Protein AF-A0A484HM21-F1 (afdb_monomer_lite)

Secondary structure (DSSP, 8-state):
---HHHHHHHHHHHHHHHHSTTS-S-GGGGEEEEEEEEEEEEETTTTEEEEEEEEEEEESSPPPHHHHHHHHHHHHSS-------PPPPBTTTBTHHHHHHHHHGGG--TTS-HHHHHHHHHHHTT---EEEEETTS-----S--S----SSPPPEEEEEEEEEPSSS-EEEEEEEEEEPPP-----

pLDDT: mean 78.95, std 13.52, range [36.22, 93.88]

Radius of gyration: 22.83 Å; chains: 1; bounding box: 54×45×59 Å

Organism: NCBI:txid2502152

Sequence (187 aa):
MITLQAHLERFYRVIGITKKKGWGFNQFCKIDGAFYTTEYTYNDKTKQWHPHIHIFALLNEWIDQEELAETWHDITLDSYIVDIRRVKKTKEHGYSKAVAEVCKYALKFGDLSVENTWDAFLTLKGKRLTGSFGSMHGVKIPEKATDDMPLEELPYIEMFYCFVFGAKSYYDLEITKDVKPNKRNEE

InterPro domains:
  IPR000989 Replication protein [PF01446] (36-134)

Structure (mmCIF, N/CA/C/O backbone):
data_AF-A0A484HM21-F1
#
_entry.id   AF-A0A484HM21-F1
#
loop_
_atom_site.group_PDB
_atom_site.id
_atom_site.type_symbol
_atom_site.label_atom_id
_atom_site.label_alt_id
_atom_site.label_comp_id
_atom_site.label_asym_id
_atom_site.label_entity_id
_atom_site.label_seq_id
_atom_site.pdbx_PDB_ins_code
_atom_site.Cartn_x
_atom_site.Cartn_y
_atom_site.Cartn_z
_atom_site.occupancy
_atom_site.B_iso_or_equiv
_atom_site.auth_seq_id
_atom_site.auth_comp_id
_atom_site.auth_asym_id
_atom_site.auth_atom_id
_atom_site.pdbx_PDB_model_num
ATOM 1 N N . MET A 1 1 ? 11.487 6.968 17.982 1.00 53.12 1 MET A N 1
ATOM 2 C CA . MET A 1 1 ? 11.362 6.880 16.511 1.00 53.12 1 MET A CA 1
ATOM 3 C C . MET A 1 1 ? 10.916 5.459 16.193 1.00 53.12 1 MET A C 1
ATOM 5 O O . MET A 1 1 ? 11.542 4.539 16.705 1.00 53.12 1 MET A O 1
ATOM 9 N N . ILE A 1 2 ? 9.790 5.270 15.502 1.00 62.34 2 ILE A N 1
ATOM 10 C CA . ILE A 1 2 ? 9.219 3.934 15.253 1.00 62.34 2 ILE A CA 1
ATOM 11 C C . ILE A 1 2 ? 9.961 3.315 14.068 1.00 62.34 2 ILE A C 1
ATOM 13 O O . ILE A 1 2 ? 10.071 3.935 13.012 1.00 62.34 2 ILE A O 1
ATOM 17 N N . THR A 1 3 ? 10.519 2.123 14.260 1.00 75.50 3 THR A N 1
ATOM 18 C CA . THR A 1 3 ? 11.314 1.438 13.234 1.00 75.50 3 THR A CA 1
ATOM 19 C C . THR A 1 3 ? 10.416 0.846 12.146 1.00 75.50 3 THR A C 1
ATOM 21 O O . THR A 1 3 ? 9.228 0.589 12.363 1.00 75.50 3 THR A O 1
ATOM 24 N N . LEU A 1 4 ? 10.978 0.593 10.962 1.00 74.06 4 LEU A N 1
ATOM 25 C CA . LEU A 1 4 ? 10.279 -0.105 9.877 1.00 74.06 4 LEU A CA 1
ATOM 26 C C . LEU A 1 4 ? 9.768 -1.488 10.321 1.00 74.06 4 LEU A C 1
ATOM 28 O O . LEU A 1 4 ? 8.653 -1.883 9.986 1.00 74.06 4 LEU A O 1
ATOM 32 N N . GLN A 1 5 ? 10.550 -2.183 11.151 1.00 75.06 5 GLN A N 1
ATOM 33 C CA . GLN A 1 5 ? 10.186 -3.468 11.748 1.00 75.06 5 GLN A CA 1
ATOM 34 C C . GLN A 1 5 ? 8.921 -3.374 12.617 1.00 75.06 5 GLN A C 1
ATOM 36 O O . GLN A 1 5 ? 8.021 -4.202 12.482 1.00 75.06 5 GLN A O 1
ATOM 41 N N . ALA A 1 6 ? 8.815 -2.349 13.470 1.00 75.44 6 ALA A N 1
ATOM 42 C CA . ALA A 1 6 ? 7.640 -2.156 14.318 1.00 75.44 6 ALA A CA 1
ATOM 43 C C . ALA A 1 6 ? 6.374 -1.898 13.486 1.00 75.44 6 ALA A C 1
ATOM 45 O O . ALA A 1 6 ? 5.311 -2.444 13.783 1.00 75.44 6 ALA A O 1
ATOM 46 N N . HIS A 1 7 ? 6.489 -1.128 12.400 1.00 74.81 7 HIS A N 1
ATOM 47 C CA . HIS A 1 7 ? 5.375 -0.952 11.476 1.00 74.81 7 HIS A CA 1
ATOM 48 C C . HIS A 1 7 ? 4.978 -2.267 10.806 1.00 74.81 7 HIS A C 1
ATOM 50 O O . HIS A 1 7 ? 3.799 -2.609 10.784 1.00 74.81 7 HIS A O 1
ATOM 56 N N . LEU A 1 8 ? 5.947 -3.028 10.292 1.00 74.00 8 LEU A N 1
ATOM 57 C CA . LEU A 1 8 ? 5.701 -4.305 9.626 1.00 74.00 8 LEU A CA 1
ATOM 58 C C . LEU A 1 8 ? 4.904 -5.275 10.517 1.00 74.00 8 LEU A C 1
ATOM 60 O O . LEU A 1 8 ? 3.966 -5.921 10.050 1.00 74.00 8 LEU A O 1
ATOM 64 N N . GLU A 1 9 ? 5.237 -5.357 11.804 1.00 79.00 9 GLU A N 1
ATOM 65 C CA . GLU A 1 9 ? 4.502 -6.185 12.767 1.00 79.00 9 GLU A CA 1
ATOM 66 C C . GLU A 1 9 ? 3.054 -5.720 12.957 1.00 79.00 9 GLU A C 1
ATOM 68 O O . GLU A 1 9 ? 2.144 -6.553 13.008 1.00 79.00 9 GLU A O 1
ATOM 73 N N . ARG A 1 10 ? 2.822 -4.403 12.997 1.00 76.81 10 ARG A N 1
ATOM 74 C CA . ARG A 1 10 ? 1.473 -3.819 13.043 1.00 76.81 10 ARG A CA 1
ATOM 75 C C . ARG A 1 10 ? 0.678 -4.151 11.772 1.00 76.81 10 ARG A C 1
ATOM 77 O O . ARG A 1 10 ? -0.469 -4.577 11.884 1.00 76.81 10 ARG A O 1
ATOM 84 N N . PHE A 1 11 ? 1.288 -4.109 10.583 1.00 73.62 11 PHE A N 1
ATOM 85 C CA . PHE A 1 11 ? 0.629 -4.540 9.333 1.00 73.62 11 PHE A CA 1
ATOM 86 C C . PHE A 1 11 ? 0.194 -6.002 9.355 1.00 73.62 11 PHE A C 1
ATOM 88 O O . PHE A 1 11 ? -0.919 -6.329 8.939 1.00 73.62 11 PHE A O 1
ATOM 95 N N . TYR A 1 12 ? 1.040 -6.903 9.855 1.00 73.62 12 TYR A N 1
ATOM 96 C CA . TYR A 1 12 ? 0.662 -8.313 9.943 1.00 73.62 12 TYR A CA 1
ATOM 97 C C . TYR A 1 12 ? -0.513 -8.549 10.897 1.00 73.62 12 TYR A C 1
ATOM 99 O O . TYR A 1 12 ? -1.257 -9.511 10.692 1.00 73.62 12 TYR A O 1
ATOM 107 N N . ARG A 1 13 ? -0.741 -7.670 11.884 1.00 74.88 13 ARG A N 1
ATOM 108 C CA . ARG A 1 13 ? -1.964 -7.712 12.701 1.00 74.88 13 ARG A CA 1
ATOM 109 C C . ARG A 1 13 ? -3.201 -7.371 11.875 1.00 74.88 13 ARG A C 1
ATOM 111 O O . ARG A 1 13 ? -4.163 -8.126 11.960 1.00 74.88 13 ARG A O 1
ATOM 118 N N . VAL A 1 14 ? -3.149 -6.349 11.014 1.00 72.44 14 VAL A N 1
ATOM 119 C CA . VAL A 1 14 ? -4.246 -6.011 10.078 1.00 72.44 14 VAL A CA 1
ATOM 120 C C . VAL A 1 14 ? -4.623 -7.228 9.226 1.00 72.44 14 VAL A C 1
ATOM 122 O O . VAL A 1 14 ? -5.775 -7.656 9.208 1.00 72.44 14 VAL A O 1
ATOM 125 N N . ILE A 1 15 ? -3.634 -7.850 8.575 1.00 67.12 15 ILE A N 1
ATOM 126 C CA . ILE A 1 15 ? -3.844 -9.022 7.703 1.00 67.12 15 ILE A CA 1
ATOM 127 C C . ILE A 1 15 ? -4.293 -10.255 8.511 1.00 67.12 15 ILE A C 1
ATOM 129 O O . ILE A 1 15 ? -5.032 -11.108 8.021 1.00 67.12 15 ILE A O 1
ATOM 133 N N . GLY A 1 16 ? -3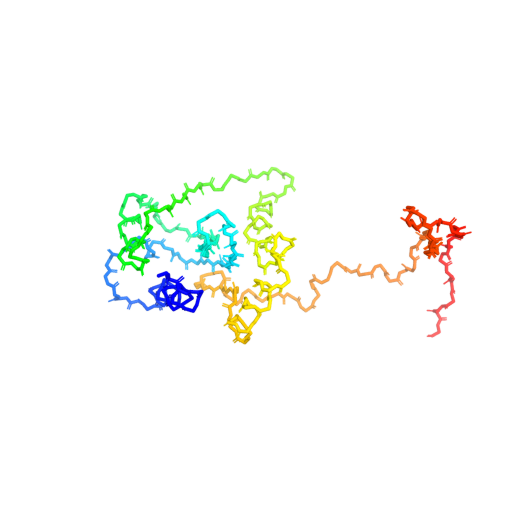.833 -10.389 9.755 1.00 65.12 16 GLY A N 1
ATOM 134 C CA . GLY A 1 16 ? -4.249 -11.464 10.653 1.00 65.12 16 GLY A CA 1
ATOM 135 C C . GLY A 1 16 ? -5.714 -11.349 11.077 1.00 65.12 16 GLY A C 1
ATOM 136 O O . GLY A 1 16 ? -6.396 -12.372 11.172 1.00 65.12 16 GLY A O 1
ATOM 137 N N . ILE A 1 17 ? -6.201 -10.121 11.280 1.00 63.69 17 ILE A N 1
ATOM 138 C CA . ILE A 1 17 ? -7.593 -9.823 11.640 1.00 63.69 17 ILE A CA 1
ATOM 139 C C . ILE A 1 17 ? -8.538 -10.178 10.488 1.00 63.69 17 ILE A C 1
ATOM 141 O O . ILE A 1 17 ? -9.574 -10.790 10.730 1.00 63.69 17 ILE A O 1
ATOM 145 N N . THR A 1 18 ? -8.155 -9.918 9.232 1.00 58.03 18 THR A N 1
ATOM 146 C CA . THR A 1 18 ? -8.987 -10.312 8.079 1.00 58.03 18 THR A CA 1
ATOM 147 C C . THR A 1 18 ? -9.099 -11.833 7.910 1.00 58.03 18 THR A C 1
ATOM 149 O O . THR A 1 18 ? -10.095 -12.332 7.390 1.00 58.03 18 THR A O 1
ATOM 152 N N . LYS A 1 19 ? -8.095 -12.597 8.367 1.00 55.09 19 LYS A N 1
ATOM 153 C CA . LYS A 1 19 ? -8.041 -14.065 8.224 1.00 55.09 19 LYS A CA 1
ATOM 154 C C . LYS A 1 19 ? -8.703 -14.841 9.362 1.00 55.09 19 LYS A C 1
ATOM 156 O O . LYS A 1 19 ? -9.128 -15.977 9.144 1.00 55.09 19 LYS A O 1
ATOM 161 N N . LYS A 1 20 ? -8.773 -14.287 10.574 1.00 53.06 20 LYS A N 1
ATOM 162 C CA . LYS A 1 20 ? -9.376 -14.967 11.730 1.00 53.06 20 LYS A CA 1
ATOM 163 C C . LYS A 1 20 ? -10.841 -14.561 11.873 1.00 53.06 20 LYS A C 1
ATOM 165 O O . LYS A 1 20 ? -11.148 -13.529 12.457 1.00 53.06 20 LYS A O 1
ATOM 170 N N . LYS A 1 21 ? -11.749 -15.418 11.389 1.00 45.91 21 LYS A N 1
ATOM 171 C CA . LYS A 1 21 ? -13.189 -15.339 11.687 1.00 45.91 21 LYS A CA 1
ATOM 172 C C . LYS A 1 21 ? -13.388 -15.294 13.213 1.00 45.91 21 LYS A C 1
ATOM 174 O O . LYS A 1 21 ? -13.273 -16.332 13.856 1.00 45.91 21 LYS A O 1
ATOM 179 N N . GLY A 1 22 ? -13.662 -14.122 13.789 1.00 49.41 22 GLY A N 1
ATOM 180 C CA . GLY A 1 22 ? -14.164 -14.024 15.167 1.00 49.41 22 GLY A CA 1
ATOM 181 C C . GLY A 1 22 ? -13.359 -13.214 16.188 1.00 49.41 22 GLY A C 1
ATOM 182 O O . GLY A 1 22 ? -13.597 -13.396 17.377 1.00 49.41 22 GLY A O 1
ATOM 183 N N . TRP A 1 23 ? -12.448 -12.317 15.799 1.00 43.59 23 TRP A N 1
ATOM 184 C CA . TRP A 1 23 ? -11.972 -11.266 16.721 1.00 43.59 23 TRP A CA 1
ATOM 185 C C . TRP A 1 23 ? -12.690 -9.944 16.432 1.00 43.59 23 TRP A C 1
ATOM 187 O O . TRP A 1 23 ? -12.184 -9.107 15.693 1.00 43.59 23 TRP A O 1
ATOM 197 N N . GLY A 1 24 ? -13.876 -9.792 17.030 1.00 55.94 24 GLY A N 1
ATOM 198 C CA . GLY A 1 24 ? -14.656 -8.551 17.035 1.00 55.94 24 GLY A CA 1
ATOM 199 C C . GLY A 1 24 ? -15.344 -8.226 15.706 1.00 55.94 24 GLY A C 1
ATOM 200 O O . GLY A 1 24 ? -14.801 -8.453 14.630 1.00 55.94 24 GLY A O 1
ATOM 201 N N . PHE A 1 25 ? -16.561 -7.688 15.782 1.00 64.12 25 PHE A N 1
ATOM 202 C CA . PHE A 1 25 ? -17.219 -7.041 14.647 1.00 64.12 25 PHE A CA 1
ATOM 203 C C . PHE A 1 25 ? -16.456 -5.747 14.330 1.00 64.12 25 PHE A C 1
ATOM 205 O O . PHE A 1 25 ? -16.738 -4.710 14.915 1.00 64.12 25 PHE A O 1
ATOM 212 N N . ASN A 1 26 ? -15.452 -5.814 13.455 1.00 77.88 26 ASN A N 1
ATOM 213 C CA . ASN A 1 26 ? -14.796 -4.627 12.905 1.00 77.88 26 ASN A CA 1
ATOM 214 C C . ASN A 1 26 ? -15.065 -4.518 11.400 1.00 77.88 26 ASN A C 1
ATOM 216 O O . ASN A 1 26 ? -15.580 -5.442 10.763 1.00 77.88 26 ASN A O 1
ATOM 220 N N . GLN A 1 27 ? -14.685 -3.385 10.817 1.00 85.19 27 GLN A N 1
ATOM 221 C CA . GLN A 1 27 ? -14.980 -3.080 9.420 1.00 85.19 27 GLN A CA 1
ATOM 222 C C . GLN A 1 27 ? -14.376 -4.070 8.413 1.00 85.19 27 GLN A C 1
ATOM 224 O O . GLN A 1 27 ? -14.962 -4.296 7.353 1.00 85.19 27 GLN A O 1
ATOM 229 N N . PHE A 1 28 ? -13.256 -4.726 8.736 1.00 82.00 28 PHE A N 1
ATOM 230 C CA . PHE A 1 28 ? -12.655 -5.721 7.846 1.00 82.00 28 PHE A CA 1
ATOM 231 C C . PHE A 1 28 ? -13.509 -6.988 7.701 1.00 82.00 28 PHE A C 1
ATOM 233 O O . PHE A 1 28 ? -13.365 -7.697 6.706 1.00 82.00 28 PHE A O 1
ATOM 240 N N . CYS A 1 29 ? -14.430 -7.268 8.631 1.00 81.88 29 CYS A N 1
ATOM 241 C CA . CYS A 1 29 ? -15.354 -8.403 8.529 1.00 81.88 29 CYS A CA 1
ATOM 242 C C . CYS A 1 29 ? -16.367 -8.258 7.383 1.00 81.88 29 CYS A C 1
ATOM 244 O O . CYS A 1 29 ? -16.962 -9.251 6.968 1.00 81.88 29 CYS A O 1
ATOM 246 N N . LYS A 1 30 ? -16.548 -7.044 6.849 1.00 87.62 30 LYS A N 1
ATOM 247 C CA . LYS A 1 30 ? -17.423 -6.773 5.701 1.00 87.62 30 LYS A CA 1
ATOM 248 C C . LYS A 1 30 ? -16.792 -7.178 4.359 1.00 87.62 30 LYS A C 1
ATOM 250 O O . LYS A 1 30 ? -17.471 -7.140 3.331 1.00 87.62 30 LYS A O 1
ATOM 255 N N . ILE A 1 31 ? -15.511 -7.567 4.358 1.00 89.06 31 ILE A N 1
ATOM 256 C CA . ILE A 1 31 ? -14.758 -7.992 3.173 1.00 89.06 31 ILE A CA 1
ATOM 257 C C . ILE A 1 31 ? -14.983 -9.485 2.913 1.00 89.06 31 ILE A C 1
ATOM 259 O O . ILE A 1 31 ? -14.600 -10.331 3.718 1.00 89.06 31 ILE A O 1
ATOM 263 N N . ASP A 1 32 ? -15.540 -9.807 1.748 1.00 88.38 32 ASP A N 1
ATOM 264 C CA . ASP A 1 32 ? -15.726 -11.185 1.277 1.00 88.38 32 ASP A CA 1
ATOM 265 C C . ASP A 1 32 ? -14.435 -11.775 0.686 1.00 88.38 32 ASP A C 1
ATOM 267 O O . ASP A 1 32 ? -14.067 -12.928 0.917 1.00 88.38 32 ASP A O 1
ATOM 271 N N . GLY A 1 33 ? -13.696 -10.958 -0.061 1.00 89.06 33 GLY A N 1
ATOM 272 C CA . GLY A 1 33 ? -12.414 -11.331 -0.638 1.00 89.06 33 GLY A CA 1
ATOM 273 C C . GLY A 1 33 ? -11.631 -10.109 -1.072 1.00 89.06 33 GLY A C 1
ATOM 274 O O . GLY A 1 33 ? -12.210 -9.116 -1.498 1.00 89.06 33 GLY A O 1
ATOM 275 N N . 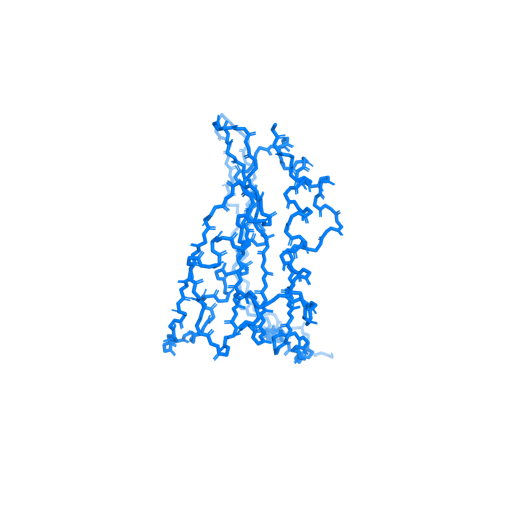ALA A 1 34 ? -10.310 -10.171 -0.960 1.00 89.81 34 ALA A N 1
ATOM 276 C CA . ALA A 1 34 ? -9.453 -9.062 -1.344 1.00 89.81 34 ALA A CA 1
ATOM 277 C C . ALA A 1 34 ? -8.056 -9.532 -1.736 1.00 89.81 34 ALA A C 1
ATOM 279 O O . ALA A 1 34 ? -7.615 -10.626 -1.368 1.00 89.81 34 ALA A O 1
ATOM 280 N N . PHE A 1 35 ? -7.335 -8.659 -2.425 1.00 88.38 35 PHE A N 1
ATOM 281 C CA . PHE A 1 35 ? -5.883 -8.711 -2.499 1.00 88.38 35 PHE A CA 1
ATOM 282 C C . PHE A 1 35 ? -5.295 -7.371 -2.075 1.00 88.38 35 PHE A C 1
ATOM 284 O O . PHE A 1 35 ? -5.952 -6.332 -2.145 1.00 88.38 35 PHE A O 1
ATOM 291 N N . TYR A 1 36 ? -4.063 -7.415 -1.591 1.00 87.44 36 TYR A N 1
ATOM 292 C CA . TYR A 1 36 ? -3.382 -6.255 -1.053 1.00 87.44 36 TYR A CA 1
ATOM 293 C C . TYR A 1 36 ? -1.911 -6.235 -1.448 1.00 87.44 36 TYR A C 1
ATOM 295 O O . TYR A 1 36 ? -1.294 -7.277 -1.707 1.00 87.44 36 TYR A O 1
ATOM 303 N N . THR A 1 37 ? -1.351 -5.035 -1.426 1.00 86.69 37 THR A N 1
ATOM 304 C CA . THR A 1 37 ? 0.082 -4.770 -1.526 1.00 86.69 37 THR A CA 1
ATOM 305 C C . THR A 1 37 ? 0.484 -3.801 -0.421 1.00 86.69 37 THR A C 1
ATOM 307 O O . THR A 1 37 ? -0.326 -2.994 0.043 1.00 86.69 37 THR A O 1
ATOM 310 N N . THR A 1 38 ? 1.727 -3.897 0.036 1.00 84.25 38 THR A N 1
ATOM 311 C CA . THR A 1 38 ? 2.309 -2.918 0.950 1.00 84.25 38 THR A CA 1
ATOM 312 C C . THR A 1 38 ? 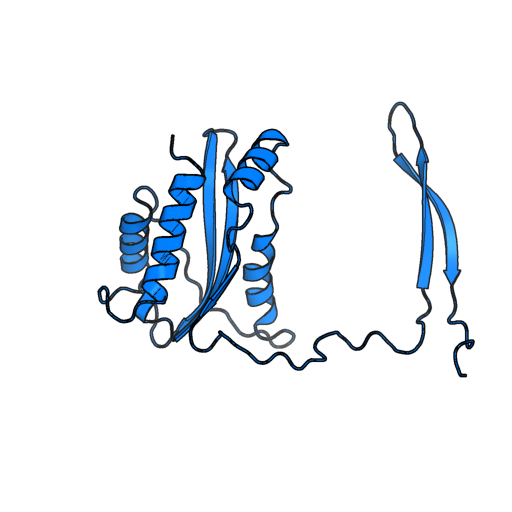3.295 -2.024 0.215 1.00 84.25 38 THR A C 1
ATOM 314 O O . THR A 1 38 ? 4.044 -2.471 -0.653 1.00 84.25 38 THR A O 1
ATOM 317 N N . GLU A 1 39 ? 3.280 -0.749 0.579 1.00 84.81 39 GLU A N 1
ATOM 318 C CA . GLU A 1 39 ? 4.201 0.276 0.104 1.00 84.81 39 GLU A CA 1
ATOM 319 C C . GLU A 1 39 ? 5.002 0.795 1.292 1.00 84.81 39 GLU A C 1
ATOM 321 O O . GLU A 1 39 ? 4.446 0.990 2.372 1.00 84.81 39 GLU A O 1
ATOM 326 N N . TYR A 1 40 ? 6.290 1.065 1.101 1.00 83.75 40 TYR A N 1
ATOM 327 C CA . TYR A 1 40 ? 7.140 1.634 2.144 1.00 83.75 40 TYR A CA 1
ATOM 328 C C . TYR A 1 40 ? 7.811 2.883 1.609 1.00 83.75 40 TYR A C 1
ATOM 330 O O . TYR A 1 40 ? 8.703 2.810 0.768 1.00 83.75 40 TYR A O 1
ATOM 338 N N . THR A 1 41 ? 7.367 4.031 2.108 1.00 83.75 41 THR A N 1
ATOM 339 C CA . THR A 1 41 ? 7.960 5.328 1.777 1.00 83.75 41 THR A CA 1
ATOM 340 C C . THR A 1 41 ? 8.715 5.876 2.978 1.00 83.75 41 THR A C 1
ATOM 342 O O . THR A 1 41 ? 8.417 5.522 4.119 1.00 83.75 41 THR A O 1
ATOM 345 N N . TYR A 1 42 ? 9.711 6.723 2.736 1.00 84.62 42 TYR A N 1
ATOM 346 C CA . TYR A 1 42 ? 10.479 7.375 3.792 1.00 84.62 42 TYR A CA 1
ATOM 347 C C . TYR A 1 42 ? 10.390 8.888 3.633 1.00 84.62 42 TYR A C 1
ATOM 349 O O . TYR A 1 42 ? 10.539 9.414 2.532 1.00 84.62 42 TYR A O 1
ATOM 357 N N . ASN A 1 43 ? 10.139 9.594 4.732 1.00 85.25 43 ASN A N 1
ATOM 358 C CA . ASN A 1 43 ? 10.093 11.048 4.740 1.00 85.25 43 ASN A CA 1
ATOM 359 C C . ASN A 1 43 ? 11.420 11.607 5.256 1.00 85.25 43 ASN A C 1
ATOM 361 O O . ASN A 1 43 ? 11.719 11.548 6.450 1.00 85.25 43 ASN A O 1
ATOM 365 N N . ASP A 1 44 ? 12.193 12.218 4.360 1.00 82.50 44 ASP A N 1
ATOM 366 C CA . ASP A 1 44 ? 13.511 12.760 4.690 1.00 82.50 44 ASP A CA 1
ATOM 367 C C . ASP A 1 44 ? 13.495 13.945 5.656 1.00 82.50 44 ASP A C 1
ATOM 369 O O . ASP A 1 44 ? 14.522 14.212 6.285 1.00 82.50 44 ASP A O 1
ATOM 373 N N . LYS A 1 45 ? 12.367 14.653 5.796 1.00 85.50 45 LYS A N 1
ATOM 374 C CA . LYS A 1 45 ? 12.241 15.788 6.723 1.00 85.50 45 LYS A CA 1
ATOM 375 C C . LYS A 1 45 ? 11.972 15.315 8.145 1.00 85.50 45 LYS A C 1
ATOM 377 O O . LYS A 1 45 ? 12.597 15.807 9.078 1.00 85.50 45 LYS A O 1
ATOM 382 N N . THR A 1 46 ? 11.047 14.370 8.309 1.00 86.12 46 THR A N 1
ATOM 383 C CA . THR A 1 46 ? 10.672 13.832 9.629 1.00 86.12 46 THR A CA 1
ATOM 384 C C . THR A 1 46 ? 11.560 12.669 10.065 1.00 86.12 46 THR A C 1
ATOM 386 O O . THR A 1 46 ? 11.538 12.301 11.238 1.00 86.12 46 THR A O 1
ATOM 389 N N . LYS A 1 47 ? 12.358 12.113 9.141 1.00 85.88 47 LYS A N 1
ATOM 390 C CA . LYS A 1 47 ? 13.201 10.924 9.331 1.00 85.88 47 LYS A CA 1
ATOM 391 C C . LYS A 1 47 ? 12.399 9.702 9.781 1.00 85.88 47 LYS A C 1
ATOM 393 O O . LYS A 1 47 ? 12.819 8.952 10.659 1.00 85.88 47 LYS A O 1
ATOM 398 N N . GLN A 1 48 ? 11.219 9.523 9.193 1.00 83.62 48 GLN A N 1
ATOM 399 C CA . GLN A 1 48 ? 10.269 8.475 9.563 1.00 83.62 48 GLN A CA 1
ATOM 400 C C . GLN A 1 48 ? 9.857 7.636 8.357 1.00 83.62 48 GLN A C 1
ATOM 402 O O . GLN A 1 48 ? 9.768 8.128 7.231 1.00 83.62 48 GLN A O 1
ATOM 407 N N . TRP A 1 49 ? 9.579 6.361 8.623 1.00 84.19 49 TRP A N 1
ATOM 408 C CA . TRP A 1 49 ? 8.955 5.456 7.669 1.00 84.19 49 TRP A CA 1
ATOM 409 C C . TRP A 1 49 ? 7.446 5.698 7.631 1.00 84.19 49 TRP A C 1
ATOM 411 O O . TRP A 1 49 ? 6.804 5.781 8.674 1.00 84.19 49 TRP A O 1
ATOM 421 N N . HIS A 1 50 ? 6.896 5.768 6.423 1.00 82.12 50 HIS A N 1
ATOM 422 C CA . HIS A 1 50 ? 5.475 5.922 6.124 1.00 82.12 50 HIS A CA 1
ATOM 423 C C . HIS A 1 50 ? 5.023 4.732 5.271 1.00 82.12 50 HIS A C 1
ATOM 425 O O . HIS A 1 50 ? 5.042 4.781 4.034 1.00 82.12 50 HIS A O 1
ATOM 431 N N . PRO A 1 51 ? 4.715 3.610 5.925 1.00 82.69 51 PRO A N 1
ATOM 432 C CA . PRO A 1 51 ? 4.199 2.436 5.255 1.00 82.69 51 PRO A CA 1
ATOM 433 C C . PRO A 1 51 ? 2.702 2.577 4.957 1.00 82.69 51 PRO A C 1
ATOM 435 O O . PRO A 1 51 ? 1.932 3.036 5.801 1.00 82.69 51 PRO A O 1
ATOM 438 N N . HIS A 1 52 ? 2.287 2.120 3.780 1.00 84.88 52 HIS A N 1
ATOM 439 C CA . HIS A 1 52 ? 0.891 2.072 3.354 1.00 84.88 52 HIS A CA 1
ATOM 440 C C . HIS A 1 52 ? 0.486 0.639 3.009 1.00 84.88 52 HIS A C 1
ATOM 442 O O . HIS A 1 52 ? 1.306 -0.173 2.575 1.00 84.88 52 HIS A O 1
ATOM 448 N N . ILE A 1 53 ? -0.800 0.335 3.175 1.00 85.88 53 ILE A N 1
ATOM 449 C CA . ILE A 1 53 ? -1.422 -0.861 2.608 1.00 85.88 53 ILE A CA 1
ATOM 450 C C . ILE A 1 53 ? -2.476 -0.425 1.606 1.00 85.88 53 ILE A C 1
ATOM 452 O O . ILE A 1 53 ? -3.367 0.361 1.920 1.00 85.88 53 ILE A O 1
ATOM 456 N N . HIS A 1 54 ? -2.371 -0.968 0.403 1.00 89.06 54 HIS A N 1
ATOM 457 C CA . HIS A 1 54 ? -3.352 -0.786 -0.652 1.00 89.06 54 HIS A CA 1
ATOM 458 C C . HIS A 1 54 ? -4.152 -2.074 -0.759 1.00 89.06 54 HIS A C 1
ATOM 460 O O . HIS A 1 54 ? -3.570 -3.151 -0.885 1.00 89.06 54 HIS A O 1
ATOM 466 N N . ILE A 1 55 ? -5.479 -1.982 -0.674 1.00 89.44 55 ILE A N 1
ATOM 467 C CA . ILE A 1 55 ? -6.372 -3.145 -0.683 1.00 89.44 55 ILE A CA 1
ATOM 468 C C . ILE A 1 55 ? -7.414 -2.960 -1.780 1.00 89.44 55 ILE A C 1
ATOM 470 O O . ILE A 1 55 ? -8.133 -1.963 -1.805 1.00 89.44 55 ILE A O 1
ATOM 474 N N . PHE A 1 56 ? -7.539 -3.958 -2.648 1.00 91.38 56 PHE A N 1
ATOM 475 C CA . PHE A 1 56 ? -8.689 -4.100 -3.530 1.00 91.38 56 PHE A CA 1
ATOM 476 C C . PHE A 1 56 ? -9.623 -5.151 -2.936 1.00 91.38 56 PHE A C 1
ATOM 478 O O . PHE A 1 56 ? -9.249 -6.321 -2.845 1.00 91.38 56 PHE A O 1
ATOM 485 N N . ALA A 1 57 ? -10.821 -4.738 -2.520 1.00 91.44 57 ALA A N 1
ATOM 486 C CA . ALA A 1 57 ? -11.744 -5.579 -1.766 1.00 91.44 57 ALA A CA 1
ATOM 487 C C . ALA A 1 57 ? -13.119 -5.711 -2.434 1.00 91.44 57 ALA A C 1
ATOM 489 O O . ALA A 1 57 ? -13.692 -4.741 -2.933 1.00 91.44 57 ALA A O 1
ATOM 490 N N . LEU A 1 58 ? -13.662 -6.924 -2.373 1.00 91.12 58 LEU A N 1
ATOM 491 C CA . LEU A 1 58 ? -15.072 -7.236 -2.563 1.00 91.12 58 LEU A CA 1
ATOM 492 C C . LEU A 1 58 ? -15.767 -7.139 -1.208 1.00 91.12 58 LEU A C 1
ATOM 494 O O . LEU A 1 58 ? -15.348 -7.777 -0.242 1.00 91.12 58 LEU A O 1
ATOM 498 N N . LEU A 1 59 ? -16.818 -6.329 -1.148 1.00 91.56 59 LEU A N 1
ATOM 499 C CA . LEU A 1 59 ? -17.549 -6.040 0.077 1.00 91.56 59 LEU A CA 1
ATOM 500 C C . LEU A 1 59 ? -18.954 -6.637 0.016 1.00 91.56 59 LEU A C 1
ATOM 502 O O . LEU A 1 59 ? -19.642 -6.478 -0.993 1.00 91.56 59 LEU A O 1
ATOM 506 N N . ASN A 1 60 ? -19.384 -7.250 1.118 1.00 87.94 60 ASN A N 1
ATOM 507 C CA . ASN A 1 60 ? -20.786 -7.619 1.337 1.00 87.94 60 ASN A CA 1
ATOM 508 C C . ASN A 1 60 ? -21.604 -6.412 1.815 1.00 87.94 60 ASN A C 1
ATOM 510 O O . ASN A 1 60 ? -22.763 -6.250 1.443 1.00 87.94 60 ASN A O 1
ATOM 514 N N . GLU A 1 61 ? -20.973 -5.537 2.598 1.00 90.56 61 GLU A N 1
ATOM 515 C CA . GLU A 1 61 ? -21.554 -4.307 3.130 1.00 90.56 61 GLU A CA 1
ATOM 516 C C . GLU A 1 61 ? -20.545 -3.163 3.033 1.00 90.56 61 GLU A C 1
ATOM 518 O O . GLU A 1 61 ? -19.333 -3.380 3.066 1.00 90.56 61 GLU A O 1
ATOM 523 N N . TRP A 1 62 ? -21.034 -1.927 2.921 1.00 93.62 62 TRP A N 1
ATOM 524 C CA . TRP A 1 62 ? -20.147 -0.769 2.857 1.00 93.62 62 TRP A CA 1
ATOM 525 C C . TRP A 1 62 ? -19.394 -0.572 4.180 1.00 93.62 62 TRP A C 1
ATOM 527 O O . TRP A 1 62 ? -19.958 -0.725 5.269 1.00 93.62 62 TRP A O 1
ATOM 537 N N . ILE A 1 63 ? -18.108 -0.239 4.072 1.00 90.94 63 ILE A N 1
ATOM 538 C CA . ILE A 1 63 ? -17.258 0.041 5.226 1.00 90.94 63 ILE A CA 1
ATOM 539 C C . ILE A 1 63 ? -17.525 1.464 5.716 1.00 90.94 63 ILE A C 1
ATOM 541 O O . ILE A 1 63 ? -17.504 2.411 4.930 1.00 90.94 63 ILE A O 1
ATOM 545 N N . ASP A 1 64 ? -17.736 1.595 7.021 1.00 93.25 64 ASP A N 1
ATOM 546 C CA . ASP A 1 64 ? -17.735 2.880 7.704 1.00 93.25 64 ASP A CA 1
ATOM 547 C C . ASP A 1 64 ? -16.291 3.382 7.849 1.00 93.25 64 ASP A C 1
ATOM 549 O O . ASP A 1 64 ? -15.415 2.668 8.344 1.00 93.25 64 ASP A O 1
ATOM 553 N N . GLN A 1 65 ? -16.024 4.589 7.354 1.00 93.38 65 GLN A N 1
ATOM 554 C CA . GLN A 1 65 ? -14.670 5.132 7.311 1.00 93.38 65 GLN A CA 1
ATOM 555 C C . GLN A 1 65 ? -14.179 5.589 8.689 1.00 93.38 65 GLN A C 1
ATOM 557 O O . GLN A 1 65 ? -12.982 5.473 8.951 1.00 93.38 65 GLN A O 1
ATOM 562 N N . GLU A 1 66 ? -15.066 6.073 9.560 1.00 92.94 66 GLU A N 1
ATOM 563 C CA . GLU A 1 66 ? -14.704 6.530 10.906 1.00 92.94 66 GLU A CA 1
ATOM 564 C C . GLU A 1 66 ? -14.359 5.325 11.786 1.00 92.94 66 GLU A C 1
ATOM 566 O O . GLU A 1 66 ? -13.262 5.264 12.341 1.00 92.94 66 GLU A O 1
ATOM 571 N N . GLU A 1 67 ? -15.207 4.293 11.791 1.00 91.06 67 GLU A N 1
ATOM 572 C CA . GLU A 1 67 ? -14.938 3.056 12.543 1.00 91.06 67 GLU A CA 1
ATOM 573 C C . GLU A 1 67 ? -13.689 2.322 12.015 1.00 91.06 67 GLU A C 1
ATOM 575 O O . GLU A 1 67 ? -12.941 1.689 12.773 1.00 91.06 67 GLU A O 1
ATOM 580 N N . LEU A 1 68 ? -13.431 2.396 10.700 1.00 89.62 68 LEU A N 1
ATOM 581 C CA . LEU A 1 68 ? -12.193 1.861 10.133 1.00 89.62 68 LEU A CA 1
ATOM 582 C C . LEU A 1 68 ? -10.979 2.670 10.595 1.00 89.62 68 LEU A C 1
ATOM 584 O O . LEU A 1 68 ? -9.952 2.065 10.891 1.00 89.62 68 LEU A O 1
ATOM 588 N N . ALA A 1 69 ? -11.075 3.999 10.653 1.00 91.50 69 ALA A N 1
ATOM 589 C CA . ALA A 1 69 ? -9.992 4.863 11.116 1.00 91.50 69 ALA A CA 1
ATOM 590 C C . ALA A 1 69 ? -9.643 4.598 12.588 1.00 91.50 69 ALA A C 1
ATOM 592 O O . ALA A 1 69 ? -8.462 4.547 12.925 1.00 91.50 69 ALA A O 1
ATOM 593 N N . GLU A 1 70 ? -10.642 4.362 13.441 1.00 90.06 70 GLU A N 1
ATOM 594 C CA . GLU A 1 70 ? -10.438 3.954 14.838 1.00 90.06 70 GLU A CA 1
ATOM 595 C C . GLU A 1 70 ? -9.747 2.593 14.924 1.00 90.06 70 GLU A C 1
ATOM 597 O O . GLU A 1 70 ? -8.696 2.466 15.549 1.00 90.06 70 GLU A O 1
ATOM 602 N N . THR A 1 71 ? -10.261 1.593 14.199 1.00 85.81 71 THR A N 1
ATOM 603 C CA . THR A 1 71 ? -9.630 0.263 14.129 1.00 85.81 71 THR A CA 1
ATOM 604 C C . THR A 1 71 ? -8.189 0.364 13.614 1.00 85.81 71 THR A C 1
ATOM 606 O O . THR A 1 71 ? -7.287 -0.332 14.085 1.00 85.81 71 THR A O 1
ATOM 609 N N . TRP A 1 72 ? -7.953 1.229 12.626 1.00 87.31 72 TRP A N 1
ATOM 610 C CA . TRP A 1 72 ? -6.632 1.482 12.066 1.00 87.31 72 TRP A CA 1
ATOM 611 C C . TRP A 1 72 ? -5.700 2.114 13.096 1.00 87.31 72 TRP A C 1
ATOM 613 O O . TRP A 1 72 ? -4.548 1.688 13.216 1.00 87.31 72 TRP A O 1
ATOM 623 N N . HIS A 1 73 ? -6.193 3.067 13.879 1.00 88.06 73 HIS A N 1
ATOM 624 C CA . HIS A 1 73 ? -5.435 3.671 14.962 1.00 88.06 73 HIS A CA 1
ATOM 625 C C . HIS A 1 73 ? -5.149 2.691 16.095 1.00 88.06 73 HIS A C 1
ATOM 627 O O . HIS A 1 73 ? -4.027 2.665 16.583 1.00 88.06 73 HIS A O 1
ATOM 633 N N . ASP A 1 74 ? -6.077 1.814 16.461 1.00 85.19 74 ASP A N 1
ATOM 634 C CA . ASP A 1 74 ? -5.829 0.791 17.483 1.00 85.19 74 ASP A CA 1
ATOM 635 C C . ASP A 1 74 ? -4.714 -0.183 17.073 1.00 85.19 74 ASP A C 1
ATOM 637 O O . ASP A 1 74 ? -3.956 -0.689 17.906 1.00 85.19 74 ASP A O 1
ATOM 641 N N . ILE A 1 75 ? -4.586 -0.449 15.769 1.00 80.19 75 ILE A N 1
ATOM 642 C CA . ILE A 1 75 ? -3.547 -1.332 15.233 1.00 80.19 75 ILE A CA 1
ATOM 643 C C . ILE A 1 75 ? -2.218 -0.591 15.049 1.00 80.19 75 ILE A C 1
ATOM 645 O O . ILE A 1 75 ? -1.154 -1.129 15.378 1.00 80.19 75 ILE A O 1
ATOM 649 N N . THR A 1 76 ? -2.261 0.614 14.480 1.00 81.88 76 THR A N 1
ATOM 650 C CA . THR A 1 76 ? -1.060 1.387 14.137 1.00 81.88 76 THR A CA 1
ATOM 651 C C . THR A 1 76 ? -0.524 2.204 15.303 1.00 81.88 76 THR A C 1
ATOM 653 O O . THR A 1 76 ? 0.679 2.396 15.388 1.00 81.88 76 THR A O 1
ATOM 656 N N . LEU A 1 77 ? -1.373 2.602 16.246 1.00 83.38 77 LEU A N 1
ATOM 657 C CA . LEU A 1 77 ? -1.110 3.445 17.421 1.00 83.38 77 LEU A CA 1
ATOM 658 C C . LEU A 1 77 ? -0.648 4.877 17.112 1.00 83.38 77 LEU A C 1
ATOM 660 O O . LEU A 1 77 ? -0.280 5.614 18.024 1.00 83.38 77 LEU A O 1
ATOM 664 N N . ASP A 1 78 ? -0.628 5.279 15.843 1.00 82.94 78 ASP A N 1
ATOM 665 C CA . ASP A 1 78 ? -0.090 6.573 15.410 1.00 82.94 78 ASP A CA 1
ATOM 666 C C . ASP A 1 78 ? -0.754 7.144 14.147 1.00 82.94 78 ASP A C 1
ATOM 668 O O . ASP A 1 78 ? -0.424 8.260 13.744 1.00 82.94 78 ASP A O 1
ATOM 672 N N . SER A 1 79 ? -1.715 6.438 13.540 1.00 84.38 79 SER A N 1
ATOM 673 C CA . SER A 1 79 ? -2.376 6.886 12.315 1.00 84.38 79 SER A CA 1
ATOM 674 C C . SER A 1 79 ? -3.878 6.626 12.340 1.00 84.38 79 SER A C 1
ATOM 676 O O . SER A 1 79 ? -4.318 5.556 12.734 1.00 84.38 79 SER A O 1
ATOM 678 N N . TYR A 1 80 ? -4.652 7.601 11.867 1.00 88.88 80 TYR A N 1
ATOM 679 C CA . TYR A 1 80 ? -6.083 7.472 11.547 1.00 88.88 80 TYR A CA 1
ATOM 680 C C . TYR A 1 80 ? -6.324 7.530 10.028 1.00 88.88 80 TYR A C 1
ATOM 682 O O . TYR A 1 80 ? -7.458 7.624 9.566 1.00 88.88 80 TYR A O 1
ATOM 690 N N . ILE A 1 81 ? -5.253 7.554 9.228 1.00 90.88 81 ILE A N 1
ATOM 691 C CA . ILE A 1 81 ? -5.349 7.846 7.798 1.00 90.88 81 ILE A CA 1
ATOM 692 C C . ILE A 1 81 ? -5.836 6.602 7.061 1.00 90.88 81 ILE A C 1
ATOM 694 O O . ILE A 1 81 ? -5.087 5.644 6.876 1.00 90.88 81 ILE A O 1
ATOM 698 N N . VAL A 1 82 ? -7.080 6.661 6.597 1.00 91.44 82 VAL A N 1
ATOM 699 C CA . VAL A 1 82 ? -7.713 5.656 5.743 1.00 91.44 82 VAL A CA 1
ATOM 700 C C . VAL A 1 82 ? -8.451 6.354 4.601 1.00 91.44 82 VAL A C 1
ATOM 702 O O . VAL A 1 82 ? -9.052 7.413 4.792 1.00 91.44 82 VAL A O 1
ATOM 705 N N . ASP A 1 83 ? -8.421 5.766 3.408 1.00 92.00 83 ASP A N 1
ATOM 706 C CA . ASP A 1 83 ? -9.152 6.250 2.232 1.00 92.00 83 ASP A CA 1
ATOM 707 C C . ASP A 1 83 ? -9.917 5.084 1.608 1.00 92.00 83 ASP A C 1
ATOM 709 O O . ASP A 1 83 ? -9.336 4.048 1.278 1.00 92.00 83 ASP A O 1
ATOM 713 N N . ILE A 1 84 ? -11.235 5.238 1.477 1.00 92.25 84 ILE A N 1
ATOM 714 C CA . ILE A 1 84 ? -12.130 4.194 0.980 1.00 92.25 84 ILE A CA 1
ATOM 715 C C . ILE A 1 84 ? -12.891 4.750 -0.207 1.00 92.25 84 ILE A C 1
ATOM 717 O O . ILE A 1 84 ? -13.642 5.720 -0.099 1.00 92.25 84 ILE A O 1
ATOM 721 N N . ARG A 1 85 ? -12.730 4.108 -1.364 1.00 92.31 85 ARG A N 1
ATOM 722 C CA . ARG A 1 85 ? -13.370 4.556 -2.599 1.00 92.31 85 ARG A CA 1
ATOM 723 C C . ARG A 1 85 ? -14.031 3.407 -3.320 1.00 92.31 85 ARG A C 1
ATOM 725 O O . ARG A 1 85 ? -13.461 2.334 -3.502 1.00 92.31 85 ARG A O 1
ATOM 732 N N . ARG A 1 86 ? -15.246 3.664 -3.806 1.00 92.06 86 ARG A N 1
ATOM 733 C CA . ARG A 1 86 ? -15.944 2.713 -4.664 1.00 92.06 86 ARG A CA 1
ATOM 734 C C . ARG A 1 86 ? -15.319 2.744 -6.052 1.00 92.06 86 ARG A C 1
ATOM 736 O O . ARG A 1 86 ? -15.393 3.756 -6.750 1.00 92.06 86 ARG A O 1
ATOM 743 N N . VAL A 1 87 ? -14.768 1.615 -6.479 1.00 90.88 87 VAL A N 1
ATOM 744 C CA . VAL A 1 87 ? -14.209 1.482 -7.825 1.00 90.88 87 VAL A CA 1
ATOM 745 C C . VAL A 1 87 ? -15.337 1.467 -8.858 1.00 90.88 87 VAL A C 1
ATOM 747 O O . VAL A 1 87 ? -16.246 0.635 -8.808 1.00 90.88 87 VAL A O 1
ATOM 750 N N . LYS A 1 88 ? -15.282 2.395 -9.818 1.00 87.19 88 LYS A N 1
ATOM 751 C CA . LYS A 1 88 ? -16.242 2.471 -10.928 1.00 87.19 88 LYS A CA 1
ATOM 752 C C . LYS A 1 88 ? -15.744 1.648 -12.114 1.00 87.19 88 LYS A C 1
ATOM 754 O O . LYS A 1 88 ? -14.595 1.779 -12.527 1.00 87.19 88 LYS A O 1
ATOM 759 N N . LYS A 1 89 ? -16.630 0.831 -12.688 1.00 85.94 89 LYS A N 1
ATOM 760 C CA . LYS A 1 89 ? -16.348 0.068 -13.907 1.00 85.94 89 LYS A CA 1
ATOM 761 C C . LYS A 1 89 ? -16.213 1.023 -15.094 1.00 85.94 89 LYS A C 1
ATOM 763 O O . LYS A 1 89 ? -17.120 1.810 -15.360 1.00 85.94 89 LYS A O 1
ATOM 768 N N . THR A 1 90 ? -15.111 0.923 -15.825 1.00 84.81 90 THR A N 1
ATOM 769 C CA . THR A 1 90 ? -14.918 1.628 -17.101 1.00 84.81 90 THR A CA 1
ATOM 770 C C . THR A 1 90 ? -15.320 0.732 -18.275 1.00 84.81 90 THR A C 1
ATOM 772 O O . THR A 1 90 ? -15.262 -0.493 -18.160 1.00 84.81 90 THR A O 1
ATOM 775 N N . LYS A 1 91 ? -15.757 1.318 -19.400 1.00 79.06 91 LYS A N 1
ATOM 776 C CA . LYS A 1 91 ? -16.197 0.543 -20.578 1.00 79.06 91 LYS A CA 1
ATOM 777 C C . LYS A 1 91 ? -15.050 -0.226 -21.243 1.00 79.06 91 LYS A C 1
ATOM 779 O O . LYS A 1 91 ? -15.240 -1.381 -21.589 1.00 79.06 91 LYS A O 1
ATOM 784 N N . GLU A 1 92 ? -13.884 0.398 -21.380 1.00 79.69 92 GLU A N 1
ATOM 785 C CA . GLU A 1 92 ? -12.726 -0.174 -22.088 1.00 79.69 92 GLU A CA 1
ATOM 786 C C . GLU A 1 92 ? -11.946 -1.183 -21.241 1.00 79.69 92 GLU A C 1
ATOM 788 O O . GLU A 1 92 ? -11.519 -2.220 -21.731 1.00 7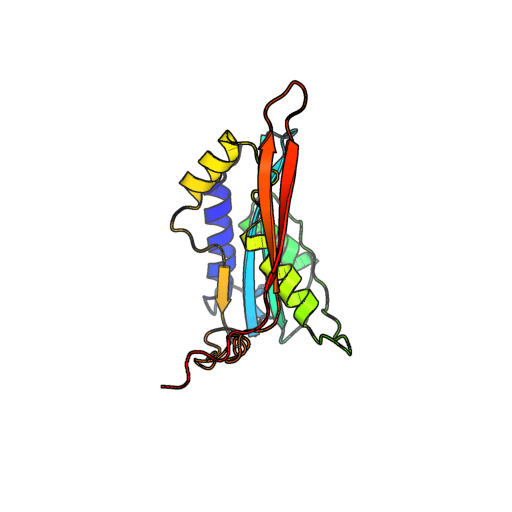9.69 92 GLU A O 1
ATOM 793 N N . HIS A 1 93 ? -11.768 -0.886 -19.954 1.00 74.88 93 HIS A N 1
ATOM 794 C CA . HIS A 1 93 ? -10.805 -1.588 -19.103 1.00 74.88 93 HIS A CA 1
ATOM 795 C C . HIS A 1 93 ? -11.445 -2.241 -17.872 1.00 74.88 93 HIS A C 1
ATOM 797 O O . HIS A 1 93 ? -10.758 -2.813 -17.027 1.00 74.88 93 HIS A O 1
ATOM 803 N N . GLY A 1 94 ? -12.771 -2.161 -17.727 1.00 85.88 94 GLY A N 1
ATOM 804 C CA . GLY A 1 94 ? -13.467 -2.704 -16.565 1.00 85.88 94 GLY A CA 1
ATOM 805 C C . GLY A 1 94 ? -12.902 -2.130 -15.262 1.00 85.88 94 GLY A C 1
ATOM 806 O O . GLY A 1 94 ? -12.962 -0.916 -15.048 1.00 85.88 94 GLY A O 1
ATOM 807 N N . TYR A 1 95 ? -12.351 -3.012 -14.422 1.00 85.69 95 TYR A N 1
ATOM 808 C CA . TYR A 1 95 ? -11.703 -2.695 -13.142 1.00 85.69 95 TYR A CA 1
ATOM 809 C C . TYR A 1 95 ? -10.167 -2.711 -13.199 1.00 85.69 95 TYR A C 1
ATOM 811 O O . TYR A 1 95 ? -9.525 -2.447 -12.183 1.00 85.69 95 TYR A O 1
ATOM 819 N N . SER A 1 96 ? -9.562 -3.008 -14.356 1.00 83.38 96 SER A N 1
ATOM 820 C CA . SER A 1 96 ? -8.121 -3.275 -14.446 1.00 83.38 96 SER A CA 1
ATOM 821 C C . SER A 1 96 ? -7.262 -2.086 -14.018 1.00 83.38 96 SER A C 1
ATOM 823 O O . SER A 1 96 ? -6.228 -2.296 -13.402 1.00 83.38 96 SER A O 1
ATOM 825 N N . LYS A 1 97 ? -7.712 -0.843 -14.244 1.00 84.44 97 LYS A N 1
ATOM 826 C CA . LYS A 1 97 ? -7.006 0.363 -13.775 1.00 84.44 97 LYS A CA 1
ATOM 827 C C . LYS A 1 97 ? -6.854 0.401 -12.253 1.00 84.44 97 LYS A C 1
ATOM 829 O O . LYS A 1 97 ? -5.769 0.679 -11.766 1.00 84.44 97 LYS A O 1
ATOM 834 N N . ALA A 1 98 ? -7.913 0.076 -11.514 1.00 85.00 98 ALA A N 1
ATOM 835 C CA . ALA A 1 98 ? -7.872 0.063 -10.052 1.00 85.00 98 ALA A CA 1
ATOM 836 C C . ALA A 1 98 ? -7.066 -1.125 -9.512 1.00 85.00 98 ALA A C 1
ATOM 838 O O . ALA A 1 98 ? -6.339 -0.991 -8.533 1.00 85.00 98 ALA A O 1
ATOM 839 N N . VAL A 1 99 ? -7.148 -2.278 -10.183 1.00 85.38 99 VAL A N 1
ATOM 840 C CA . VAL A 1 99 ? -6.293 -3.433 -9.872 1.00 85.38 99 VAL A CA 1
ATOM 841 C C . VAL A 1 99 ? -4.818 -3.082 -10.091 1.00 85.38 99 VAL A C 1
ATOM 843 O O . VAL A 1 99 ? -3.990 -3.340 -9.222 1.00 85.38 99 VAL A O 1
ATOM 846 N N . ALA A 1 100 ? -4.492 -2.445 -11.219 1.00 83.50 100 ALA A N 1
ATOM 847 C CA . ALA A 1 100 ? -3.140 -2.004 -11.544 1.00 83.50 100 ALA A CA 1
ATOM 848 C C . ALA A 1 100 ? -2.622 -0.956 -10.553 1.00 83.50 100 ALA A C 1
ATOM 850 O O . ALA A 1 100 ? -1.456 -1.012 -10.180 1.00 83.50 100 ALA A O 1
ATOM 851 N N . GLU A 1 101 ? -3.477 -0.038 -10.097 1.00 82.56 101 GLU A N 1
ATOM 852 C CA . GLU A 1 101 ? -3.133 0.940 -9.064 1.00 82.56 101 GLU A CA 1
ATOM 853 C C . GLU A 1 101 ? -2.716 0.248 -7.765 1.00 82.56 101 GLU A C 1
ATOM 855 O O . GLU A 1 101 ? -1.608 0.482 -7.302 1.00 82.56 101 GLU A O 1
ATOM 860 N N . VAL A 1 102 ? -3.509 -0.696 -7.247 1.00 83.25 102 VAL A N 1
ATOM 861 C CA . VAL A 1 102 ? -3.134 -1.468 -6.047 1.00 83.25 102 VAL A CA 1
ATOM 862 C C . VAL A 1 102 ? -1.850 -2.274 -6.281 1.00 83.25 102 VAL A C 1
ATOM 864 O O . VAL A 1 102 ? -0.969 -2.297 -5.425 1.00 83.25 102 VAL A O 1
ATOM 867 N N . CYS A 1 103 ? -1.679 -2.894 -7.448 1.00 77.44 103 CYS A N 1
ATOM 868 C CA . CYS A 1 103 ? -0.486 -3.692 -7.749 1.00 77.44 103 CYS A CA 1
ATOM 869 C C . CYS A 1 103 ? 0.794 -2.862 -7.971 1.00 77.44 103 CYS A C 1
ATOM 871 O O . CYS A 1 103 ? 1.888 -3.364 -7.710 1.00 77.44 103 CYS A O 1
ATOM 873 N N . LYS A 1 104 ? 0.686 -1.599 -8.409 1.00 74.25 104 LYS A N 1
ATOM 874 C CA . LYS A 1 104 ? 1.824 -0.701 -8.697 1.00 74.25 104 LYS A CA 1
ATOM 875 C C . LYS A 1 104 ? 2.752 -0.515 -7.494 1.00 74.25 104 LYS A C 1
ATOM 877 O O . LYS A 1 104 ? 3.958 -0.337 -7.659 1.00 74.25 104 LYS A O 1
ATOM 882 N N . TYR A 1 105 ? 2.193 -0.548 -6.289 1.00 64.81 105 TYR A N 1
ATOM 883 C CA . TYR A 1 105 ? 2.882 -0.132 -5.070 1.00 64.81 105 TYR A CA 1
ATOM 884 C C . TYR A 1 105 ? 3.766 -1.199 -4.422 1.00 64.81 105 TYR A C 1
ATOM 886 O O . TYR A 1 105 ? 4.537 -0.877 -3.524 1.00 64.81 105 TYR A O 1
ATOM 894 N N . ALA A 1 106 ? 3.749 -2.436 -4.926 1.00 58.34 106 ALA A N 1
ATOM 895 C CA . ALA A 1 106 ? 4.634 -3.493 -4.435 1.00 58.34 106 ALA A CA 1
ATOM 896 C C . ALA A 1 106 ? 6.133 -3.234 -4.723 1.00 58.34 106 ALA A C 1
ATOM 898 O O . ALA A 1 106 ? 6.981 -3.950 -4.194 1.00 58.34 106 ALA A O 1
ATOM 899 N N . LEU A 1 107 ? 6.469 -2.256 -5.581 1.00 53.53 107 LEU A N 1
ATOM 900 C CA . LEU A 1 107 ? 7.809 -2.101 -6.170 1.00 53.53 107 LEU A CA 1
ATOM 901 C C . LEU A 1 107 ? 8.410 -0.686 -6.072 1.00 53.53 107 LEU A C 1
ATOM 903 O O . LEU A 1 107 ? 9.463 -0.430 -6.658 1.00 53.53 107 LEU A O 1
ATOM 907 N N . LYS A 1 108 ? 7.781 0.261 -5.366 1.00 60.66 108 LYS A N 1
ATOM 908 C CA . LYS A 1 108 ? 8.216 1.667 -5.410 1.00 60.66 108 LYS A CA 1
ATOM 909 C C . LYS A 1 108 ? 9.338 1.983 -4.404 1.00 60.66 108 LYS A C 1
ATOM 911 O O . LYS A 1 108 ? 9.111 2.654 -3.408 1.00 60.66 108 LYS A O 1
ATOM 916 N N . PHE A 1 109 ? 10.562 1.537 -4.695 1.00 62.03 109 PHE A N 1
ATOM 917 C CA . PHE A 1 109 ? 11.779 1.929 -3.954 1.00 62.03 109 PHE A CA 1
ATOM 918 C C . PHE A 1 109 ? 12.548 3.095 -4.600 1.00 62.03 109 PHE A C 1
ATOM 920 O O . PHE A 1 109 ? 13.524 3.570 -4.033 1.00 62.03 109 PHE A O 1
ATOM 927 N N . GLY A 1 110 ? 12.129 3.557 -5.785 1.00 61.62 110 GLY A N 1
ATOM 928 C CA . GLY A 1 110 ? 12.910 4.487 -6.616 1.00 61.62 110 GLY A CA 1
ATOM 929 C C . GLY A 1 110 ? 13.185 5.866 -6.005 1.00 61.62 110 GLY A C 1
ATOM 930 O O . GLY A 1 110 ? 14.102 6.540 -6.456 1.00 61.62 110 GLY A O 1
ATOM 931 N N . ASP A 1 111 ? 12.430 6.258 -4.976 1.00 67.94 111 ASP A N 1
ATOM 932 C CA . ASP A 1 111 ? 12.567 7.555 -4.300 1.00 67.94 111 ASP A CA 1
ATOM 933 C C . ASP A 1 111 ? 13.402 7.466 -2.996 1.00 67.94 111 ASP A C 1
ATOM 935 O O . ASP A 1 111 ? 13.533 8.458 -2.281 1.00 67.94 111 ASP A O 1
ATOM 939 N N . LEU A 1 112 ? 13.949 6.291 -2.643 1.00 79.06 112 LEU A N 1
ATOM 940 C CA . LEU A 1 112 ? 14.738 6.091 -1.418 1.00 79.06 112 LEU A CA 1
ATOM 941 C C . LEU A 1 112 ? 16.240 6.315 -1.650 1.00 79.06 112 LEU A C 1
ATOM 943 O O . LEU A 1 112 ? 16.784 5.963 -2.695 1.00 79.06 112 LEU A O 1
ATOM 947 N N . SER A 1 113 ? 16.944 6.822 -0.629 1.00 84.81 113 SER A N 1
ATOM 948 C CA . SER A 1 113 ? 18.413 6.825 -0.622 1.00 84.81 113 SER A CA 1
ATOM 949 C C . SER A 1 113 ? 18.975 5.396 -0.611 1.00 84.81 113 SER A C 1
ATOM 951 O O . SER A 1 113 ? 18.268 4.435 -0.287 1.00 84.81 113 SER A O 1
ATOM 953 N N . VAL A 1 114 ? 20.263 5.241 -0.927 1.00 86.19 114 VAL A N 1
ATOM 954 C CA . VAL A 1 114 ? 20.938 3.930 -0.918 1.00 86.19 114 VAL A CA 1
ATOM 955 C C . VAL A 1 114 ? 20.880 3.294 0.475 1.00 86.19 114 VAL A C 1
ATOM 957 O O . VAL A 1 114 ? 20.584 2.107 0.606 1.00 86.19 114 VAL A O 1
ATOM 960 N N . GLU A 1 115 ? 21.086 4.090 1.522 1.00 86.62 115 GLU A N 1
ATOM 961 C CA . GLU A 1 115 ? 21.057 3.646 2.918 1.00 86.62 115 GLU A CA 1
ATOM 962 C C . GLU A 1 115 ? 19.655 3.180 3.324 1.00 86.62 115 GLU A C 1
ATOM 964 O O . GLU A 1 115 ? 19.503 2.093 3.881 1.00 86.62 115 GLU A O 1
ATOM 969 N N . ASN A 1 116 ? 18.622 3.959 2.988 1.00 85.44 116 ASN A N 1
ATOM 970 C CA . ASN A 1 116 ? 17.232 3.604 3.281 1.00 85.44 116 ASN A CA 1
ATOM 971 C C . ASN A 1 116 ? 16.776 2.382 2.475 1.00 85.44 116 ASN A C 1
ATOM 973 O O . ASN A 1 116 ? 16.020 1.555 2.979 1.00 85.44 116 ASN A O 1
ATOM 977 N N . THR A 1 117 ? 17.257 2.237 1.239 1.00 85.69 117 THR A N 1
ATOM 978 C CA . THR A 1 117 ? 17.000 1.052 0.412 1.00 85.69 117 THR A CA 1
ATOM 979 C C . THR A 1 117 ? 17.618 -0.195 1.041 1.00 85.69 117 THR A C 1
ATOM 981 O O . THR A 1 117 ? 16.981 -1.247 1.078 1.00 85.69 117 THR A O 1
ATOM 984 N N . TRP A 1 118 ? 18.836 -0.084 1.577 1.00 85.31 118 TRP A N 1
ATOM 985 C CA . TRP A 1 118 ? 19.501 -1.182 2.276 1.00 85.31 118 TRP A CA 1
ATOM 986 C C . TRP A 1 118 ? 18.786 -1.564 3.581 1.00 85.31 118 TRP A C 1
ATOM 988 O O . TRP A 1 118 ? 18.552 -2.749 3.821 1.00 85.31 118 TRP A O 1
ATOM 998 N N . ASP A 1 119 ? 18.369 -0.582 4.386 1.00 85.81 119 ASP A N 1
ATOM 999 C CA . ASP A 1 119 ? 17.586 -0.808 5.613 1.00 85.81 119 ASP A CA 1
ATOM 1000 C C . ASP A 1 119 ? 16.229 -1.473 5.316 1.00 85.81 119 ASP A C 1
ATOM 1002 O O . ASP A 1 119 ? 15.853 -2.478 5.937 1.00 85.81 119 ASP A O 1
ATOM 1006 N N . ALA A 1 120 ? 15.528 -0.975 4.292 1.00 84.50 120 ALA A N 1
ATOM 1007 C CA . ALA A 1 120 ? 14.293 -1.575 3.804 1.00 84.50 120 ALA A CA 1
ATOM 1008 C C . ALA A 1 120 ? 14.518 -3.013 3.337 1.00 84.50 120 ALA A C 1
ATOM 1010 O O . ALA A 1 120 ? 13.755 -3.902 3.713 1.00 84.50 120 ALA A O 1
ATOM 1011 N N . PHE A 1 121 ? 15.578 -3.273 2.571 1.00 84.19 121 PHE A N 1
ATOM 1012 C CA . PHE A 1 121 ? 15.911 -4.621 2.122 1.00 84.19 121 PHE A CA 1
ATOM 1013 C C . PHE A 1 121 ? 16.150 -5.567 3.301 1.00 84.19 121 PHE A C 1
ATOM 1015 O O . PHE A 1 121 ? 15.534 -6.630 3.349 1.00 84.19 121 PHE A O 1
ATOM 1022 N N . LEU A 1 122 ? 16.990 -5.193 4.271 1.00 86.56 122 LEU A N 1
ATOM 1023 C CA . LEU A 1 122 ? 17.280 -6.040 5.433 1.00 86.56 122 LEU A CA 1
ATOM 1024 C C . LEU A 1 122 ? 16.021 -6.364 6.245 1.00 86.56 122 LEU A C 1
ATOM 1026 O O .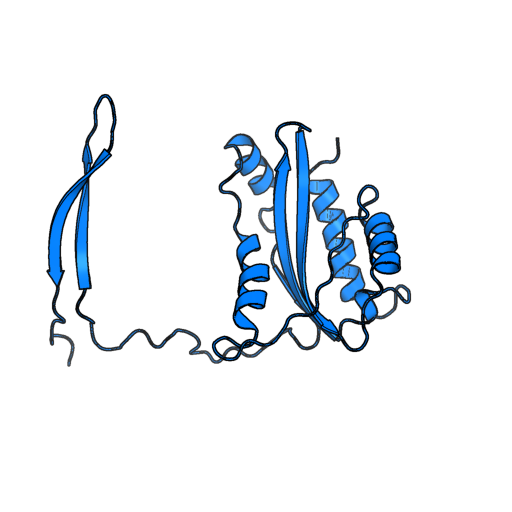 LEU A 1 122 ? 15.862 -7.497 6.703 1.00 86.56 122 LEU A O 1
ATOM 1030 N N . THR A 1 123 ? 15.111 -5.400 6.377 1.00 84.31 123 THR A N 1
ATOM 1031 C CA . THR A 1 123 ? 13.869 -5.564 7.142 1.00 84.31 123 THR A CA 1
ATOM 1032 C C . THR A 1 123 ? 12.811 -6.375 6.383 1.00 84.31 123 THR A C 1
ATOM 1034 O O . THR A 1 123 ? 12.120 -7.220 6.960 1.00 84.31 123 THR A O 1
ATOM 1037 N N . LEU A 1 124 ? 12.666 -6.129 5.079 1.00 82.69 124 LEU A N 1
ATOM 1038 C CA . LEU A 1 124 ? 11.598 -6.694 4.248 1.00 82.69 124 LEU A CA 1
ATOM 1039 C C . LEU A 1 124 ? 11.991 -8.013 3.570 1.00 82.69 124 LEU A C 1
ATOM 1041 O O . LEU A 1 124 ? 11.116 -8.736 3.086 1.00 82.69 124 LEU A O 1
ATOM 1045 N N . LYS A 1 125 ? 13.279 -8.374 3.541 1.00 82.06 125 LYS A N 1
ATOM 1046 C CA . LYS A 1 125 ? 13.744 -9.630 2.939 1.00 82.06 125 LYS A CA 1
ATOM 1047 C C . LYS A 1 125 ? 13.038 -10.833 3.568 1.00 82.06 125 LYS A C 1
ATOM 1049 O O . LYS A 1 125 ? 13.029 -11.029 4.781 1.00 82.06 125 LYS A O 1
ATOM 1054 N N . GLY A 1 126 ? 12.447 -11.670 2.713 1.00 77.31 126 GLY A N 1
ATOM 1055 C CA . GLY A 1 126 ? 11.709 -12.867 3.129 1.00 77.31 126 GLY A CA 1
ATOM 1056 C C . GLY A 1 126 ? 10.330 -12.585 3.737 1.00 77.31 126 GLY A C 1
ATOM 1057 O O . GLY A 1 126 ? 9.665 -13.514 4.198 1.00 77.31 126 GLY A O 1
ATOM 1058 N N . LYS A 1 127 ? 9.878 -11.327 3.743 1.00 81.00 127 LYS A N 1
ATOM 1059 C CA . LYS A 1 127 ? 8.532 -10.935 4.165 1.00 81.00 127 LYS A CA 1
ATOM 1060 C C . LYS A 1 127 ? 7.594 -10.934 2.962 1.00 81.00 127 LYS A C 1
ATOM 1062 O O . LYS A 1 127 ? 7.994 -10.673 1.830 1.00 81.00 127 LYS A O 1
ATOM 1067 N N . ARG A 1 128 ? 6.322 -11.238 3.208 1.00 78.81 128 ARG A N 1
ATOM 1068 C CA . ARG A 1 128 ? 5.293 -11.255 2.169 1.00 78.81 128 ARG A CA 1
ATOM 1069 C C . ARG A 1 128 ? 4.678 -9.858 2.047 1.00 78.81 128 ARG A C 1
ATOM 1071 O O . ARG A 1 128 ? 3.907 -9.461 2.912 1.00 78.81 128 ARG A O 1
ATOM 1078 N N . LEU A 1 129 ? 5.028 -9.143 0.977 1.00 80.00 129 LEU A N 1
ATOM 1079 C CA . LEU A 1 129 ? 4.581 -7.762 0.716 1.00 80.00 129 LEU A CA 1
ATOM 1080 C C . LEU A 1 129 ? 3.250 -7.688 -0.045 1.00 80.00 129 LEU A C 1
ATOM 1082 O O . LEU A 1 129 ? 2.596 -6.653 -0.086 1.00 80.00 129 LEU A O 1
ATOM 1086 N N . THR A 1 130 ? 2.831 -8.800 -0.642 1.00 84.81 130 THR A N 1
ATOM 1087 C CA . THR A 1 130 ? 1.571 -8.913 -1.374 1.00 84.81 130 THR A CA 1
ATOM 1088 C C . THR A 1 130 ? 0.817 -10.154 -0.925 1.00 84.81 130 THR A C 1
ATOM 1090 O O . THR A 1 130 ? 1.409 -11.142 -0.484 1.00 84.81 130 THR A O 1
ATOM 1093 N N . GLY A 1 131 ? -0.505 -10.134 -1.016 1.00 82.94 131 GLY A N 1
ATOM 1094 C CA . GLY A 1 131 ? -1.300 -11.305 -0.675 1.00 82.94 131 GLY A CA 1
ATOM 1095 C C . GLY A 1 131 ? -2.745 -11.184 -1.113 1.00 82.94 131 GLY A C 1
ATOM 1096 O O . GLY A 1 131 ? -3.209 -10.113 -1.486 1.00 82.94 131 GLY A O 1
ATOM 1097 N N . SER A 1 132 ? -3.463 -12.299 -1.042 1.00 87.06 132 SER A N 1
ATOM 1098 C CA . SER A 1 132 ? -4.905 -12.354 -1.259 1.00 87.06 132 SER A CA 1
ATOM 1099 C C . SER A 1 132 ? -5.583 -13.245 -0.221 1.00 87.06 132 SER A C 1
ATOM 1101 O O . SER A 1 132 ? -4.931 -14.052 0.453 1.00 87.06 132 SER A O 1
ATOM 1103 N N . PHE A 1 133 ? -6.885 -13.054 -0.032 1.00 84.38 133 PHE A N 1
ATOM 1104 C CA . PHE A 1 133 ? -7.727 -13.857 0.856 1.00 84.38 133 PHE A CA 1
ATOM 1105 C C . PHE A 1 133 ? -9.194 -13.843 0.397 1.00 84.38 133 PHE A C 1
ATOM 1107 O O . PHE A 1 133 ? -9.589 -13.049 -0.461 1.00 84.38 133 PHE A O 1
ATOM 1114 N N . GLY A 1 134 ? -9.998 -14.738 0.978 1.00 85.44 134 GLY A N 1
ATOM 1115 C CA . GLY A 1 134 ? -11.426 -14.862 0.679 1.00 85.44 134 GLY A CA 1
ATOM 1116 C C . GLY A 1 134 ? -11.694 -15.261 -0.773 1.00 85.44 134 GLY A C 1
ATOM 1117 O O . GLY A 1 134 ? -10.900 -15.991 -1.369 1.00 85.44 134 GLY A O 1
ATOM 1118 N N . SER A 1 135 ? -12.777 -14.747 -1.355 1.00 85.88 135 SER A N 1
ATOM 1119 C CA . SER A 1 135 ? -13.200 -15.074 -2.730 1.00 85.88 135 SER A CA 1
ATOM 1120 C C . SER A 1 135 ? -12.217 -14.643 -3.827 1.00 85.88 135 SER A C 1
ATOM 1122 O O . SER A 1 135 ? -12.328 -15.095 -4.963 1.00 85.88 135 SER A O 1
ATOM 1124 N N . MET A 1 136 ? -11.233 -13.795 -3.505 1.00 82.06 136 MET A N 1
ATOM 1125 C CA . MET A 1 136 ? -10.172 -13.380 -4.433 1.00 82.06 136 MET A CA 1
ATOM 1126 C C . MET A 1 136 ? -8.875 -14.196 -4.284 1.00 82.06 136 MET A C 1
ATOM 1128 O O . MET A 1 136 ? -7.879 -13.901 -4.946 1.00 82.06 136 MET A O 1
ATOM 1132 N N . HIS A 1 137 ? -8.850 -15.212 -3.418 1.00 80.00 137 HIS A N 1
ATOM 1133 C CA . HIS A 1 137 ? -7.692 -16.083 -3.223 1.00 80.00 137 HIS A CA 1
ATOM 1134 C C . HIS A 1 137 ? -7.827 -17.394 -3.994 1.00 80.00 137 HIS A C 1
ATOM 1136 O O . HIS A 1 137 ? -8.884 -18.015 -4.017 1.00 80.00 137 HIS A O 1
ATOM 1142 N N . GLY A 1 138 ? -6.719 -17.859 -4.577 1.00 69.62 138 GLY A N 1
ATOM 1143 C CA . GLY A 1 138 ? -6.690 -19.144 -5.276 1.00 69.62 138 GLY A CA 1
ATOM 1144 C C . GLY A 1 138 ? -7.429 -19.132 -6.613 1.00 69.62 138 GLY A C 1
ATOM 1145 O O . GLY A 1 138 ? -7.866 -20.190 -7.064 1.00 69.62 138 GLY A O 1
ATOM 1146 N N . VAL A 1 139 ? -7.554 -17.960 -7.254 1.00 62.31 139 VAL A N 1
ATOM 1147 C CA . VAL A 1 139 ? -7.945 -17.886 -8.666 1.00 62.31 139 VAL A CA 1
ATOM 1148 C C . VAL A 1 139 ? -7.000 -18.801 -9.435 1.00 62.31 139 VAL A C 1
ATOM 1150 O O . VAL A 1 139 ? -5.790 -18.572 -9.461 1.00 62.31 139 VAL A O 1
ATOM 1153 N N . LYS A 1 140 ? -7.550 -19.876 -10.006 1.00 55.22 140 LYS A N 1
ATOM 1154 C CA . LYS A 1 140 ? -6.807 -20.763 -10.894 1.00 55.22 140 LYS A CA 1
ATOM 1155 C C . LYS A 1 140 ? -6.536 -19.980 -12.164 1.00 55.22 140 LYS A C 1
ATOM 1157 O O . LYS A 1 140 ? -7.384 -19.906 -13.047 1.00 55.22 140 LYS A O 1
ATOM 1162 N N . ILE A 1 141 ? -5.377 -19.341 -12.196 1.00 52.16 141 ILE A N 1
ATOM 1163 C CA . ILE A 1 141 ? -4.852 -18.749 -13.411 1.00 52.16 141 ILE A CA 1
ATOM 1164 C C . ILE A 1 141 ? -4.627 -19.934 -14.361 1.00 52.16 141 ILE A C 1
ATOM 1166 O O . ILE A 1 141 ? -3.926 -20.873 -13.970 1.00 52.16 141 ILE A O 1
ATOM 1170 N N . PRO A 1 142 ? -5.278 -19.975 -15.535 1.00 56.75 142 PRO A N 1
ATOM 1171 C CA . PRO A 1 142 ? -4.971 -21.002 -16.522 1.00 56.75 142 PRO A CA 1
ATOM 1172 C C . PRO A 1 142 ? -3.463 -20.978 -16.800 1.00 56.75 142 PRO A C 1
ATOM 1174 O O . PRO A 1 142 ? -2.870 -19.903 -16.831 1.00 56.75 142 PRO A O 1
ATOM 1177 N N . GLU A 1 143 ? -2.834 -22.145 -16.983 1.00 52.97 143 GLU A N 1
ATOM 1178 C CA . GLU A 1 143 ? -1.372 -22.256 -17.179 1.00 52.97 143 GLU A CA 1
ATOM 1179 C C . GLU A 1 143 ? -0.844 -21.328 -18.286 1.00 52.97 143 GLU A C 1
ATOM 1181 O O . GLU A 1 143 ? 0.299 -20.884 -18.235 1.00 52.97 143 GLU A O 1
ATOM 1186 N N . LYS A 1 144 ? -1.709 -20.978 -19.243 1.00 49.28 144 LYS A N 1
ATOM 1187 C CA . LYS A 1 144 ? -1.492 -19.937 -20.243 1.00 49.28 144 LYS A CA 1
ATOM 1188 C C . LYS A 1 144 ? -2.244 -18.662 -19.854 1.00 49.28 144 LYS A C 1
ATOM 1190 O O . LYS A 1 144 ? -3.388 -18.455 -20.249 1.00 49.28 144 LYS A O 1
ATOM 1195 N N . ALA A 1 145 ? -1.600 -17.833 -19.039 1.00 44.19 145 ALA A N 1
ATOM 1196 C CA . ALA A 1 145 ? -1.978 -16.434 -18.811 1.00 44.19 145 ALA A CA 1
ATOM 1197 C C . ALA A 1 145 ? -0.854 -15.464 -19.204 1.00 44.19 145 ALA A C 1
ATOM 1199 O O . ALA A 1 145 ? -0.872 -14.290 -18.844 1.00 44.19 145 ALA A O 1
ATOM 1200 N N . THR A 1 146 ? 0.146 -15.969 -19.922 1.00 48.28 146 THR A N 1
ATOM 1201 C CA . THR A 1 146 ? 0.953 -15.144 -20.809 1.00 48.28 146 THR A CA 1
ATOM 1202 C C . THR A 1 146 ? 0.045 -14.711 -21.952 1.00 48.28 146 THR A C 1
ATOM 1204 O O . THR A 1 146 ? -0.662 -15.560 -22.497 1.00 48.28 146 THR A O 1
ATOM 1207 N N . ASP A 1 147 ? 0.067 -13.429 -22.329 1.00 51.62 147 ASP A N 1
ATOM 1208 C CA . ASP A 1 147 ? -0.246 -13.075 -23.716 1.00 51.62 147 ASP A CA 1
ATOM 1209 C C . ASP A 1 147 ? 0.533 -14.077 -24.570 1.00 51.62 147 ASP A C 1
ATOM 1211 O O . ASP A 1 147 ? 1.736 -14.231 -24.332 1.00 51.62 147 ASP A O 1
ATOM 1215 N N . ASP A 1 148 ? -0.142 -14.858 -25.422 1.00 52.34 148 ASP A N 1
ATOM 1216 C CA . ASP A 1 148 ? 0.542 -15.808 -26.294 1.00 52.34 148 ASP A CA 1
ATOM 1217 C C . ASP A 1 148 ? 1.633 -15.008 -27.003 1.00 52.34 148 ASP A C 1
ATOM 1219 O O . ASP A 1 148 ? 1.336 -14.138 -27.826 1.00 52.34 148 ASP A O 1
ATOM 1223 N N . MET A 1 149 ? 2.891 -15.222 -26.597 1.00 50.16 149 MET A N 1
ATOM 1224 C CA . MET A 1 149 ? 4.017 -14.583 -27.250 1.00 50.16 149 MET A CA 1
ATOM 1225 C C . MET A 1 149 ? 3.870 -15.016 -28.701 1.00 50.16 149 MET A C 1
ATOM 1227 O O . MET A 1 149 ? 3.769 -16.229 -28.925 1.00 50.16 149 MET A O 1
ATOM 1231 N N . PRO A 1 150 ? 3.706 -14.072 -29.646 1.00 56.56 150 PRO A N 1
ATOM 1232 C CA . PRO A 1 150 ? 3.383 -14.432 -31.011 1.00 56.56 150 PRO A CA 1
ATOM 1233 C C . PRO A 1 150 ? 4.393 -15.491 -31.447 1.00 56.56 150 PRO A C 1
ATOM 1235 O O . PRO A 1 150 ? 5.599 -15.287 -31.335 1.00 56.56 150 PRO A O 1
ATOM 1238 N N . LEU A 1 151 ? 3.881 -16.670 -31.823 1.00 59.06 151 LEU A N 1
ATOM 1239 C CA . LEU A 1 151 ? 4.707 -17.811 -32.238 1.00 59.06 151 LEU A CA 1
ATOM 1240 C C . LEU A 1 151 ? 5.567 -17.444 -33.456 1.00 59.06 151 LEU A C 1
ATOM 1242 O O . LEU A 1 151 ? 6.587 -18.071 -33.719 1.00 59.06 151 LEU A O 1
ATOM 1246 N N . GLU A 1 152 ? 5.143 -16.408 -34.176 1.00 67.56 152 GLU A N 1
ATOM 1247 C CA . GLU A 1 152 ? 5.853 -15.775 -35.269 1.00 67.56 152 GLU A CA 1
ATOM 1248 C C . GLU A 1 152 ? 6.725 -14.635 -34.725 1.00 67.56 152 GLU A C 1
ATOM 1250 O O . GLU A 1 152 ? 6.232 -13.748 -34.022 1.00 67.56 152 GLU A O 1
ATOM 1255 N N . GLU A 1 153 ? 8.017 -14.625 -35.077 1.00 69.56 153 GLU A N 1
ATOM 1256 C CA . GLU A 1 153 ? 8.854 -13.436 -34.893 1.00 69.56 153 GLU A CA 1
ATOM 1257 C C . GLU A 1 153 ? 8.123 -12.235 -35.514 1.00 69.56 153 GLU A C 1
ATOM 1259 O O . GLU A 1 153 ? 7.757 -12.264 -36.687 1.00 69.56 153 GLU A O 1
ATOM 1264 N N . LEU A 1 154 ? 7.864 -11.185 -34.735 1.00 75.50 154 LEU A N 1
ATOM 1265 C CA . LEU A 1 154 ? 7.338 -9.927 -35.262 1.00 75.50 154 LEU A CA 1
ATOM 1266 C C . LEU A 1 154 ? 8.506 -9.029 -35.681 1.00 75.50 154 LEU A C 1
ATOM 1268 O O . LEU A 1 154 ? 9.564 -9.089 -35.054 1.00 75.50 154 LEU A O 1
ATOM 1272 N N . PRO A 1 155 ? 8.344 -8.180 -36.712 1.00 83.62 155 PRO A N 1
ATOM 1273 C CA . PRO A 1 155 ? 9.373 -7.211 -37.057 1.00 83.62 155 PRO A CA 1
ATOM 1274 C C . PRO A 1 155 ? 9.643 -6.286 -35.866 1.00 83.62 155 PRO A C 1
ATOM 1276 O O . PRO A 1 155 ? 8.709 -5.756 -35.257 1.00 83.62 155 PRO A O 1
ATOM 1279 N N . TYR A 1 156 ? 10.917 -6.090 -35.542 1.00 82.19 156 TYR A N 1
ATOM 1280 C CA . TYR A 1 156 ? 11.346 -5.270 -34.414 1.00 82.19 156 TYR A CA 1
ATOM 1281 C C . TYR A 1 156 ? 12.520 -4.372 -34.804 1.00 82.19 156 TYR A C 1
ATOM 1283 O O . TYR A 1 156 ? 13.251 -4.643 -35.755 1.00 82.19 156 TYR A O 1
ATOM 1291 N N . ILE A 1 157 ? 12.697 -3.276 -34.064 1.00 87.56 157 ILE A N 1
ATOM 1292 C CA . ILE A 1 157 ? 13.832 -2.370 -34.247 1.00 87.56 157 ILE A CA 1
ATOM 1293 C C . ILE A 1 157 ? 14.850 -2.655 -33.149 1.00 87.56 157 ILE A C 1
ATOM 1295 O O . ILE A 1 157 ? 14.557 -2.539 -31.961 1.00 87.56 157 ILE A O 1
ATOM 1299 N N . GLU A 1 158 ? 16.055 -3.019 -33.560 1.00 88.38 158 GLU A N 1
ATOM 1300 C CA . GLU A 1 158 ? 17.202 -3.249 -32.692 1.00 88.38 158 GLU A CA 1
ATOM 1301 C C . GLU A 1 158 ? 17.994 -1.940 -32.572 1.00 88.38 158 GLU A C 1
ATOM 1303 O O . GLU A 1 158 ? 18.425 -1.376 -33.581 1.00 88.38 158 GLU A O 1
ATOM 1308 N N . MET A 1 159 ? 18.163 -1.437 -31.348 1.00 93.12 159 MET A N 1
ATOM 1309 C CA . MET A 1 159 ? 18.866 -0.183 -31.063 1.00 93.12 159 MET A CA 1
ATOM 1310 C C . MET A 1 159 ? 20.055 -0.458 -30.139 1.00 93.12 159 MET A C 1
ATOM 1312 O O . MET A 1 159 ? 19.860 -0.907 -29.009 1.00 93.12 159 MET A O 1
ATOM 1316 N N . PHE A 1 160 ? 21.278 -0.184 -30.597 1.00 92.56 160 PHE A N 1
ATOM 1317 C CA . PHE A 1 160 ? 22.483 -0.299 -29.771 1.00 92.56 160 PHE A CA 1
ATOM 1318 C C . PHE A 1 160 ? 22.943 1.070 -29.306 1.00 92.56 160 PHE A C 1
ATOM 1320 O O . PHE A 1 160 ? 23.290 1.925 -30.118 1.00 92.56 160 PHE A O 1
ATOM 1327 N N . TYR A 1 161 ? 22.989 1.240 -27.989 1.00 93.19 161 TYR A N 1
ATOM 1328 C CA . TYR A 1 161 ? 23.482 2.451 -27.358 1.00 93.19 161 TYR A CA 1
ATOM 1329 C C . TYR A 1 161 ? 24.880 2.228 -26.788 1.00 93.19 161 TYR A C 1
ATOM 1331 O O . TYR A 1 161 ? 25.114 1.238 -26.089 1.00 93.19 161 TYR A O 1
ATOM 1339 N N . CYS A 1 162 ? 25.790 3.164 -27.039 1.00 93.81 162 CYS A N 1
ATOM 1340 C CA . CYS A 1 162 ? 27.105 3.201 -26.414 1.00 93.81 162 CYS A CA 1
ATOM 1341 C C . CYS A 1 162 ? 27.156 4.322 -25.379 1.00 93.81 162 CYS A C 1
ATOM 1343 O O . CYS A 1 162 ? 26.634 5.416 -25.584 1.00 93.81 162 CYS A O 1
ATOM 1345 N N . PHE A 1 163 ? 27.775 4.048 -24.235 1.00 92.75 163 PHE A N 1
ATOM 1346 C CA . PHE A 1 163 ? 27.959 5.057 -23.204 1.00 92.75 163 PHE A CA 1
ATOM 1347 C C . PHE A 1 163 ? 29.205 5.895 -23.500 1.00 92.75 163 PHE A C 1
ATOM 1349 O O . PHE A 1 163 ? 30.319 5.369 -23.528 1.00 92.75 163 PHE A O 1
ATOM 1356 N N . VAL A 1 164 ? 29.023 7.203 -23.673 1.00 93.31 164 VAL A N 1
ATOM 1357 C CA . VAL A 1 164 ? 30.107 8.145 -23.964 1.00 93.31 164 VAL A CA 1
ATOM 1358 C C . VAL A 1 164 ? 30.483 8.905 -22.697 1.00 93.31 164 VAL A C 1
ATOM 1360 O O . VAL A 1 164 ? 29.673 9.626 -22.104 1.00 93.31 164 VAL A O 1
ATOM 1363 N N . PHE A 1 165 ? 31.745 8.758 -22.287 1.00 92.19 165 PHE A N 1
ATOM 1364 C CA . PHE A 1 165 ? 32.282 9.425 -21.105 1.00 92.19 165 PHE A CA 1
ATOM 1365 C C . PHE A 1 165 ? 32.731 10.855 -21.434 1.00 92.19 165 PHE A C 1
ATOM 1367 O O . PHE A 1 165 ? 33.489 11.085 -22.374 1.00 92.19 165 PHE A O 1
ATOM 1374 N N . GLY A 1 166 ? 32.303 11.827 -20.629 1.00 87.44 166 GLY A N 1
ATOM 1375 C CA . GLY A 1 166 ? 32.672 13.233 -20.796 1.00 87.44 166 GLY A CA 1
ATOM 1376 C C . GLY A 1 166 ? 32.177 14.105 -19.644 1.00 87.44 166 GLY A C 1
ATOM 1377 O O . GLY A 1 166 ? 31.548 13.611 -18.708 1.00 87.44 166 GLY A O 1
ATOM 1378 N N . ALA A 1 167 ? 32.421 15.419 -19.724 1.00 85.50 167 ALA A N 1
ATOM 1379 C CA . ALA A 1 167 ? 31.999 16.380 -18.693 1.00 85.50 167 ALA A CA 1
ATOM 1380 C C . ALA A 1 167 ? 30.481 16.345 -18.416 1.00 85.50 167 ALA A C 1
ATOM 1382 O O . ALA A 1 167 ? 30.043 16.589 -17.294 1.00 85.50 167 ALA A O 1
ATOM 1383 N N . LYS A 1 168 ? 29.682 15.989 -19.429 1.00 85.38 168 LYS A N 1
ATOM 1384 C CA . LYS A 1 168 ? 28.326 15.455 -19.276 1.00 85.38 168 LYS A CA 1
ATOM 1385 C C . LYS A 1 168 ? 28.286 14.132 -20.024 1.00 85.38 168 LYS A C 1
ATOM 1387 O O . LYS A 1 168 ? 28.422 14.129 -21.242 1.00 85.38 168 LYS A O 1
ATOM 1392 N N . SER A 1 169 ? 28.168 13.033 -19.292 1.00 92.25 169 SER A N 1
ATOM 1393 C CA . SER A 1 169 ? 28.098 11.701 -19.893 1.00 92.25 169 SER A CA 1
ATOM 1394 C C . SER A 1 169 ? 26.693 11.433 -20.436 1.00 92.25 169 SER A C 1
ATOM 1396 O O . SER A 1 169 ? 25.710 11.916 -19.868 1.00 92.25 169 SER A O 1
ATOM 1398 N N . TYR A 1 170 ? 26.599 10.685 -21.532 1.00 91.50 170 TYR A N 1
ATOM 1399 C CA . TYR A 1 170 ? 25.337 10.357 -22.199 1.00 91.50 170 TYR A CA 1
ATOM 1400 C C . TYR A 1 170 ? 25.423 8.992 -22.890 1.00 91.50 170 TYR A C 1
ATOM 1402 O O . TYR A 1 170 ? 26.506 8.429 -23.044 1.00 91.50 170 TYR A O 1
ATOM 1410 N N . TYR A 1 171 ? 24.268 8.456 -23.279 1.00 91.94 171 TYR A N 1
ATOM 1411 C CA . TYR A 1 171 ? 24.182 7.300 -24.166 1.00 91.94 171 TYR A CA 1
ATOM 1412 C C . TYR A 1 171 ? 23.949 7.801 -25.584 1.00 91.94 171 TYR A C 1
ATOM 1414 O O . TYR A 1 171 ? 22.976 8.522 -25.815 1.00 91.94 171 TYR A O 1
ATOM 1422 N N . ASP A 1 172 ? 24.836 7.435 -26.500 1.00 93.88 172 ASP A N 1
ATOM 1423 C CA . ASP A 1 172 ? 24.680 7.712 -27.923 1.00 93.88 172 ASP A CA 1
ATOM 1424 C C . ASP A 1 172 ? 24.115 6.485 -28.639 1.00 93.88 172 ASP A C 1
ATOM 1426 O O . ASP A 1 172 ? 24.425 5.350 -28.267 1.00 93.88 172 ASP A O 1
ATOM 1430 N N . LEU A 1 173 ? 23.248 6.699 -29.626 1.00 93.31 173 LEU A N 1
ATOM 1431 C CA . LEU A 1 173 ? 22.658 5.620 -30.418 1.00 93.31 173 LEU A CA 1
ATOM 1432 C C . LEU A 1 173 ? 23.584 5.307 -31.595 1.00 93.31 173 LEU A C 1
ATOM 1434 O O . LEU A 1 173 ? 23.610 6.041 -32.577 1.00 93.31 173 LEU A O 1
ATOM 1438 N N . GLU A 1 174 ? 24.300 4.191 -31.514 1.00 93.44 174 GLU A N 1
ATOM 1439 C CA . GLU A 1 174 ? 25.303 3.802 -32.512 1.00 93.44 174 GLU A CA 1
ATOM 1440 C C . GLU A 1 174 ? 24.689 3.062 -33.701 1.00 93.44 174 GLU A C 1
ATOM 1442 O O . GLU A 1 174 ? 25.105 3.227 -34.847 1.00 93.44 174 GLU A O 1
ATOM 1447 N N . ILE A 1 175 ? 23.706 2.196 -33.440 1.00 92.44 175 ILE A N 1
ATOM 1448 C CA . ILE A 1 175 ? 23.136 1.320 -34.467 1.00 92.44 175 ILE A CA 1
ATOM 1449 C C . ILE A 1 175 ? 21.628 1.278 -34.305 1.00 92.44 175 ILE A C 1
ATOM 1451 O O . ILE A 1 175 ? 21.116 1.039 -33.215 1.00 92.44 175 ILE A O 1
ATOM 1455 N N . THR A 1 176 ? 20.926 1.456 -35.421 1.00 93.25 176 THR A N 1
ATOM 1456 C CA . THR A 1 176 ? 19.505 1.133 -35.551 1.00 93.25 176 THR A CA 1
ATOM 1457 C C . THR A 1 176 ? 19.346 0.134 -36.682 1.00 93.25 176 THR A C 1
ATOM 1459 O O . THR A 1 176 ? 19.768 0.400 -37.809 1.00 93.25 176 THR A O 1
ATOM 1462 N N . LYS A 1 177 ? 18.752 -1.019 -36.390 1.00 90.75 177 LYS A N 1
ATOM 1463 C CA . LYS A 1 177 ? 18.538 -2.089 -37.360 1.00 90.75 177 LYS A CA 1
ATOM 1464 C C . LYS A 1 177 ? 17.071 -2.484 -37.370 1.00 90.75 177 LYS A C 1
ATOM 1466 O O . LYS A 1 177 ? 16.521 -2.860 -36.344 1.00 90.75 177 LYS A O 1
ATOM 1471 N N . ASP A 1 178 ? 16.455 -2.413 -38.542 1.00 89.31 178 ASP A N 1
ATOM 1472 C CA . ASP A 1 178 ? 15.140 -3.001 -38.787 1.00 89.31 178 ASP A CA 1
ATOM 1473 C C . ASP A 1 178 ? 15.324 -4.514 -38.984 1.00 89.31 178 ASP A C 1
ATOM 1475 O O . ASP A 1 178 ? 15.990 -4.952 -39.932 1.00 89.31 178 ASP A O 1
ATOM 1479 N N . VAL A 1 179 ? 14.818 -5.309 -38.043 1.00 84.12 179 VAL A N 1
ATOM 1480 C CA . VAL A 1 179 ? 14.901 -6.768 -38.079 1.00 84.12 179 VAL A CA 1
ATOM 1481 C C . VAL A 1 179 ? 13.556 -7.319 -38.514 1.00 84.12 179 VAL A C 1
ATOM 1483 O O . VAL A 1 179 ? 12.551 -7.208 -37.814 1.00 84.12 179 VAL A O 1
ATOM 1486 N N . LYS A 1 180 ? 13.556 -7.942 -39.693 1.00 84.44 180 LYS A N 1
ATOM 1487 C CA . LYS A 1 180 ? 12.398 -8.664 -40.215 1.00 84.44 180 LYS A CA 1
ATOM 1488 C C . LYS A 1 180 ? 12.391 -10.105 -39.693 1.00 84.44 180 LYS A C 1
ATOM 1490 O O . LYS A 1 180 ? 13.472 -10.668 -39.518 1.00 84.44 180 LYS A O 1
ATOM 1495 N N . PRO A 1 181 ? 11.204 -10.711 -39.532 1.00 76.38 181 PRO A N 1
ATOM 1496 C CA . PRO A 1 181 ? 11.064 -12.100 -39.104 1.00 76.38 181 PRO A CA 1
ATOM 1497 C C . PRO A 1 181 ? 11.848 -13.037 -40.019 1.00 76.38 181 PRO A C 1
ATOM 1499 O O . PRO A 1 181 ? 11.701 -12.965 -41.248 1.00 76.38 181 PRO A O 1
ATOM 1502 N N . ASN A 1 182 ? 12.667 -13.919 -39.456 1.00 68.44 182 ASN A N 1
ATOM 1503 C CA . ASN A 1 182 ? 13.37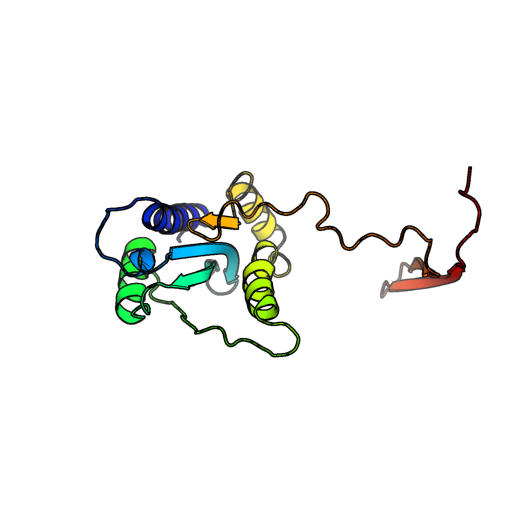4 -14.921 -40.241 1.00 68.44 182 ASN A CA 1
ATOM 1504 C C . ASN A 1 182 ? 12.499 -16.181 -40.320 1.00 68.44 182 ASN A C 1
ATOM 1506 O O . ASN A 1 182 ? 12.211 -16.802 -39.304 1.00 68.44 182 ASN A O 1
ATOM 1510 N N . LYS A 1 183 ? 12.080 -16.606 -41.521 1.00 58.66 183 LYS A N 1
ATOM 1511 C CA . LYS A 1 183 ? 11.257 -17.824 -41.743 1.00 58.66 183 LYS A CA 1
ATOM 1512 C C . LYS A 1 183 ? 12.010 -19.143 -41.478 1.00 58.66 183 LYS A C 1
ATOM 1514 O O . LYS A 1 183 ? 11.806 -20.135 -42.171 1.00 58.66 183 LYS A O 1
ATOM 1519 N N . ARG A 1 184 ? 12.960 -19.158 -40.550 1.00 53.66 184 ARG A N 1
ATOM 1520 C CA . ARG A 1 184 ? 13.903 -20.257 -40.367 1.00 53.66 184 ARG A CA 1
ATOM 1521 C C . ARG A 1 184 ? 13.741 -20.832 -38.971 1.00 53.66 184 ARG A C 1
ATOM 1523 O O . ARG A 1 184 ? 14.595 -20.583 -38.140 1.00 53.66 184 ARG A O 1
ATOM 1530 N N . ASN A 1 185 ? 12.617 -21.509 -38.736 1.00 48.12 185 ASN A N 1
ATOM 1531 C CA . ASN A 1 185 ? 12.403 -22.522 -37.691 1.00 48.12 185 ASN A CA 1
ATOM 1532 C C . ASN A 1 185 ? 11.064 -23.250 -37.956 1.00 48.12 185 ASN A C 1
ATOM 1534 O O . ASN A 1 185 ? 10.186 -23.306 -37.103 1.00 48.12 185 ASN A O 1
ATOM 1538 N N . GLU A 1 186 ? 10.904 -23.772 -39.174 1.00 45.03 186 GLU A N 1
ATOM 1539 C CA . GLU A 1 186 ? 9.951 -24.846 -39.479 1.00 45.03 186 GLU A CA 1
ATOM 1540 C C . GLU A 1 186 ? 10.781 -26.096 -39.826 1.00 45.03 186 GLU A C 1
ATOM 1542 O O . GLU A 1 186 ? 11.024 -26.377 -40.998 1.00 45.03 186 GLU A O 1
ATOM 1547 N N . GLU A 1 187 ? 11.286 -26.790 -38.803 1.00 36.22 187 GLU A N 1
ATOM 1548 C CA . GLU A 1 187 ? 11.722 -28.197 -38.862 1.00 36.22 187 GLU A CA 1
ATOM 1549 C C . GLU A 1 187 ? 11.202 -28.935 -37.624 1.00 36.22 187 GLU A C 1
ATOM 1551 O O . GLU A 1 187 ? 11.314 -28.370 -36.510 1.00 36.22 187 GLU A O 1
#

Foldseek 3Di:
DQAPLNQLVLVVVVVVVLVDPDPDPAQSVQFQKKKKFKAWDADPVVRDIDIDIDMDTDGPDDGDLQRVLVVSCVSRVPGSDDDDDDQDQDPPQGRVVVVCVRVVRNDPPPPDDPVVVVSCCVSCPPPDRIDMDHPPPPPPDPPPPPPPPPPWDQWDWDWDWDWDDDPDIDTDTDDIDTDHTDPPDPD